Protein AF-L9VVH0-F1 (afdb_monomer_lite)

Structure (mmCIF, N/CA/C/O backbone):
data_AF-L9VVH0-F1
#
_entry.id   AF-L9VVH0-F1
#
loop_
_atom_site.group_PDB
_atom_site.id
_atom_site.type_symbol
_atom_site.label_atom_id
_atom_site.label_alt_id
_atom_site.label_comp_id
_atom_site.label_asym_id
_atom_site.label_entity_id
_atom_site.label_seq_id
_atom_site.pdbx_PDB_ins_code
_atom_site.Cartn_x
_atom_site.Cartn_y
_atom_site.Cartn_z
_atom_site.occupancy
_atom_site.B_iso_or_equiv
_atom_site.auth_seq_id
_atom_site.auth_comp_id
_atom_site.auth_asym_id
_atom_site.auth_atom_id
_atom_site.pdbx_PDB_model_num
ATOM 1 N N . MET A 1 1 ? -26.467 16.132 26.113 1.00 37.19 1 MET A N 1
ATOM 2 C CA . MET A 1 1 ? -26.289 15.036 27.085 1.00 37.19 1 MET A CA 1
ATOM 3 C C . MET A 1 1 ? -25.781 13.862 26.283 1.00 37.19 1 MET A C 1
ATOM 5 O O . MET A 1 1 ? -26.558 13.337 25.497 1.00 37.19 1 MET A O 1
ATOM 9 N N . SER A 1 2 ? -24.483 13.561 26.360 1.00 48.75 2 SER A N 1
ATOM 10 C CA . SER A 1 2 ? -23.971 12.331 25.747 1.00 48.75 2 SER A CA 1
ATOM 11 C C . SER A 1 2 ? -24.561 11.168 26.533 1.00 48.75 2 SER A C 1
ATOM 13 O O . SER A 1 2 ? -24.556 11.214 27.762 1.00 48.75 2 SER A O 1
ATOM 15 N N . LYS A 1 3 ? -25.155 10.202 25.839 1.00 59.59 3 LYS A N 1
ATOM 16 C CA . LYS A 1 3 ? -25.605 8.950 26.446 1.00 59.59 3 LYS A CA 1
ATOM 17 C C . LYS A 1 3 ? -24.323 8.200 26.830 1.00 59.59 3 LYS A C 1
ATOM 19 O O . LYS A 1 3 ? -23.482 7.997 25.959 1.00 59.59 3 LYS A O 1
ATOM 24 N N . GLU A 1 4 ? -24.122 7.918 28.113 1.00 77.00 4 GLU A N 1
ATOM 25 C CA . GLU A 1 4 ? -23.071 6.986 28.536 1.00 77.00 4 GLU A CA 1
ATOM 26 C C . GLU A 1 4 ? -23.551 5.579 28.161 1.00 77.00 4 GLU A C 1
ATOM 28 O O . GLU A 1 4 ? -24.727 5.265 28.352 1.00 77.00 4 GLU A O 1
ATOM 33 N N . PHE A 1 5 ? -22.684 4.802 27.517 1.00 85.06 5 PHE A N 1
ATOM 34 C CA . PHE A 1 5 ? -22.930 3.397 27.189 1.00 85.06 5 PHE A CA 1
ATOM 35 C C . PHE A 1 5 ? -22.231 2.547 28.248 1.00 85.06 5 PHE A C 1
ATOM 37 O O . PHE A 1 5 ? -21.160 2.938 28.707 1.00 85.06 5 PHE A O 1
ATOM 44 N N . ASP A 1 6 ? -22.804 1.401 28.609 1.00 85.75 6 ASP A N 1
ATOM 45 C CA . ASP A 1 6 ? -22.242 0.527 29.646 1.00 85.75 6 ASP A CA 1
ATOM 46 C C . ASP A 1 6 ? -21.303 -0.549 29.062 1.00 85.75 6 ASP A C 1
ATOM 48 O O . ASP A 1 6 ? -20.696 -1.310 29.809 1.00 85.75 6 ASP A O 1
ATOM 52 N N . SER A 1 7 ? -21.224 -0.670 27.729 1.00 92.75 7 SER A N 1
ATOM 53 C CA . SER A 1 7 ? -20.285 -1.558 27.023 1.00 92.75 7 SER A CA 1
ATOM 54 C C . SER A 1 7 ? -20.159 -1.205 25.540 1.00 92.75 7 SER A C 1
ATOM 56 O O . SER A 1 7 ? -21.048 -0.574 24.951 1.00 92.75 7 SER A O 1
ATOM 58 N N . VAL A 1 8 ? -19.113 -1.710 24.886 1.00 93.12 8 VAL A N 1
ATOM 59 C CA . VAL A 1 8 ? -18.930 -1.613 23.430 1.00 93.12 8 VAL A CA 1
ATOM 60 C C . VAL A 1 8 ? -20.070 -2.303 22.676 1.00 93.12 8 VAL A C 1
ATOM 62 O O . VAL A 1 8 ? -20.587 -1.770 21.695 1.00 93.12 8 VAL A O 1
ATOM 65 N N . ASN A 1 9 ? -20.545 -3.456 23.152 1.00 93.56 9 ASN A N 1
ATOM 66 C CA . ASN A 1 9 ? -21.686 -4.145 22.540 1.00 93.56 9 ASN A CA 1
ATOM 67 C C . ASN A 1 9 ? -22.968 -3.300 22.565 1.00 93.56 9 ASN A C 1
ATOM 69 O O . ASN A 1 9 ? -23.743 -3.335 21.603 1.00 93.56 9 ASN A O 1
ATOM 73 N N . GLU A 1 10 ? -23.214 -2.575 23.660 1.00 93.94 10 GLU A N 1
ATOM 74 C CA . GLU A 1 10 ? -24.347 -1.656 23.762 1.00 93.94 10 GLU A CA 1
ATOM 75 C C . GLU A 1 10 ? -24.171 -0.469 22.815 1.00 93.94 10 GLU A C 1
ATOM 77 O O . GLU A 1 10 ? -25.097 -0.162 22.067 1.00 93.94 10 GLU A O 1
ATOM 82 N N . LEU A 1 11 ? -22.978 0.131 22.775 1.00 93.94 11 LEU A N 1
ATOM 83 C CA . LEU A 1 11 ? -22.643 1.210 21.846 1.00 93.94 11 LEU A CA 1
ATOM 84 C C . LEU A 1 11 ? -22.912 0.807 20.387 1.00 93.94 11 LEU A C 1
ATOM 86 O O . LEU A 1 11 ? -23.658 1.498 19.689 1.00 93.94 11 LEU A O 1
ATOM 90 N N . ILE A 1 12 ? -22.367 -0.331 19.939 1.00 94.19 12 ILE A N 1
ATOM 91 C CA . ILE A 1 12 ? -22.564 -0.838 18.572 1.00 94.19 12 ILE A CA 1
ATOM 92 C C . ILE A 1 12 ? -24.054 -1.106 18.327 1.00 94.19 12 ILE A C 1
ATOM 94 O O . ILE A 1 12 ? -24.597 -0.718 17.295 1.00 94.19 12 ILE A O 1
ATOM 98 N N . LYS A 1 13 ? -24.762 -1.731 19.272 1.00 94.19 13 LYS A N 1
ATOM 99 C CA . LYS A 1 13 ? -26.190 -2.028 19.107 1.00 94.19 13 LYS A CA 1
ATOM 100 C C . LYS A 1 13 ? -27.049 -0.766 19.012 1.00 94.19 13 LYS A C 1
ATOM 102 O O . LYS A 1 13 ? -27.963 -0.720 18.193 1.00 94.19 13 LYS A O 1
ATOM 107 N N . GLU A 1 14 ? -26.787 0.233 19.842 1.00 93.75 14 GLU A N 1
ATOM 108 C CA . GLU A 1 14 ? -27.571 1.467 19.895 1.00 93.75 14 GLU A CA 1
ATOM 109 C C . GLU A 1 14 ? -27.301 2.368 18.686 1.00 93.75 14 GLU A C 1
ATOM 111 O O . GLU A 1 14 ? -28.240 2.928 18.123 1.00 93.75 14 GLU A O 1
ATOM 116 N N . GLN A 1 15 ? -26.042 2.491 18.257 1.00 92.75 15 GLN A N 1
ATOM 117 C CA . GLN A 1 15 ? -25.673 3.354 17.132 1.00 92.75 15 GLN A CA 1
ATOM 118 C C . GLN A 1 15 ? -25.841 2.649 15.784 1.00 92.75 15 GLN A C 1
ATOM 120 O O . GLN A 1 15 ? -26.420 3.204 14.850 1.00 92.75 15 GLN A O 1
ATOM 125 N N . HIS A 1 16 ? -25.380 1.405 15.677 1.00 94.50 16 HIS A N 1
ATOM 126 C CA . HIS A 1 16 ? -25.308 0.642 14.429 1.00 94.50 16 HIS A CA 1
ATOM 127 C C . HIS A 1 16 ? 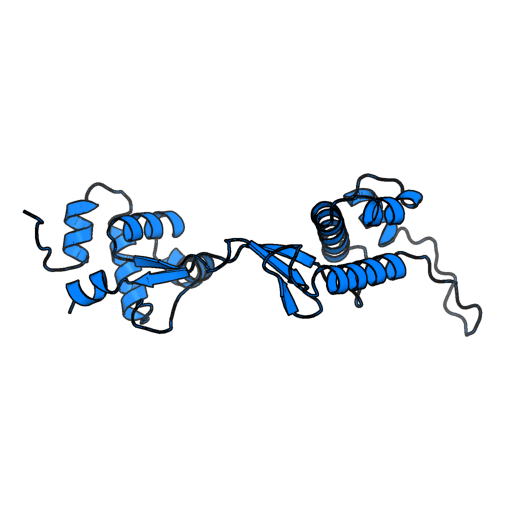-26.317 -0.510 14.357 1.00 94.50 16 HIS A C 1
ATOM 129 O O . HIS A 1 16 ? -26.252 -1.325 13.444 1.00 94.50 16 HIS A O 1
ATOM 135 N N . GLY A 1 17 ? -27.323 -0.559 15.238 1.00 87.31 17 GLY A N 1
ATOM 136 C CA . GLY A 1 17 ? -28.355 -1.609 15.230 1.00 87.31 17 GLY A CA 1
ATOM 137 C C . GLY A 1 17 ? -29.171 -1.722 13.935 1.00 87.31 17 GLY A C 1
ATOM 138 O O . GLY A 1 17 ? -29.817 -2.738 13.696 1.00 87.31 17 GLY A O 1
ATOM 139 N N . HIS A 1 18 ? -29.146 -0.684 13.100 1.00 89.06 18 HIS A N 1
ATOM 140 C CA . HIS A 1 18 ? -29.784 -0.651 11.785 1.00 89.06 18 HIS A CA 1
ATOM 141 C C . HIS A 1 18 ? -28.864 -1.134 1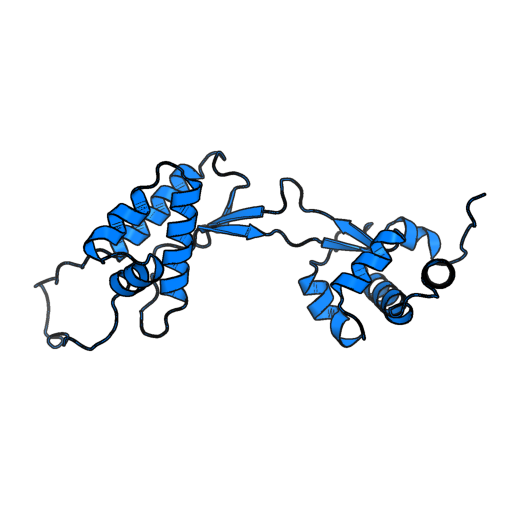0.649 1.00 89.06 18 HIS A C 1
ATOM 143 O O . HIS A 1 18 ? -29.338 -1.332 9.530 1.00 89.06 18 HIS A O 1
ATOM 149 N N . MET A 1 19 ? -27.562 -1.282 10.905 1.00 91.31 19 MET A N 1
ATOM 150 C CA . MET A 1 19 ? -26.588 -1.690 9.900 1.00 91.31 19 MET A CA 1
ATOM 151 C C . MET A 1 19 ? -26.602 -3.213 9.713 1.00 91.31 19 MET A C 1
ATOM 153 O O . MET A 1 19 ? -26.615 -3.946 10.702 1.00 91.31 19 MET A O 1
ATOM 157 N N . PRO A 1 20 ? -26.520 -3.712 8.465 1.00 90.12 20 PRO A N 1
ATOM 158 C CA . PRO A 1 20 ? -26.424 -5.147 8.193 1.00 90.12 20 PRO A CA 1
ATOM 159 C C . PRO A 1 20 ? -25.215 -5.824 8.852 1.00 90.12 20 PRO A C 1
ATOM 161 O O . PRO A 1 20 ? -25.315 -6.968 9.278 1.00 90.12 20 PRO A O 1
ATOM 164 N N . SER A 1 21 ? -24.098 -5.103 9.006 1.00 92.69 21 SER A N 1
ATOM 165 C CA . SER A 1 21 ? -22.858 -5.640 9.579 1.00 92.69 21 SER A CA 1
ATOM 166 C C . SER A 1 21 ? -22.798 -5.599 11.113 1.00 92.69 21 SER A C 1
ATOM 168 O O . SER A 1 21 ? -21.716 -5.692 11.684 1.00 92.69 21 SER A O 1
ATOM 170 N N . LEU A 1 22 ? -23.932 -5.424 11.805 1.00 95.00 22 LEU A N 1
ATOM 171 C CA . LEU A 1 22 ? -23.989 -5.299 13.268 1.00 95.00 22 LEU A CA 1
ATOM 172 C C . LEU A 1 22 ? -23.281 -6.451 13.998 1.00 95.00 22 LEU A C 1
ATOM 174 O O . LEU A 1 22 ? -22.512 -6.216 14.931 1.00 95.00 22 LEU A O 1
ATOM 178 N N . GLU A 1 23 ? -23.566 -7.693 13.609 1.00 96.69 23 GLU A N 1
ATOM 179 C CA . GLU A 1 23 ? -22.997 -8.868 14.279 1.00 96.69 23 GLU A CA 1
ATOM 180 C C . GLU A 1 23 ? -21.515 -9.061 13.931 1.00 96.69 23 GLU A C 1
ATOM 182 O O . GLU A 1 23 ? -20.731 -9.432 14.805 1.00 96.69 23 GLU A O 1
ATOM 187 N N . ASP A 1 24 ? -21.100 -8.694 12.716 1.00 96.81 24 ASP A N 1
ATOM 188 C CA . ASP A 1 24 ? -19.692 -8.691 12.306 1.00 96.81 24 ASP A CA 1
ATOM 189 C C . ASP A 1 24 ? -18.877 -7.648 13.074 1.00 96.81 24 ASP A C 1
ATOM 191 O O . ASP A 1 24 ? -17.761 -7.928 13.496 1.00 96.81 24 ASP A O 1
ATOM 195 N N . GLN A 1 25 ? -19.445 -6.462 13.321 1.00 97.25 25 GLN A N 1
ATOM 196 C CA . GLN A 1 25 ? -18.807 -5.412 14.120 1.00 97.25 25 GLN A CA 1
ATOM 197 C C . GLN A 1 25 ? -18.518 -5.897 15.544 1.00 97.25 25 GLN A C 1
ATOM 199 O O . GLN A 1 25 ? -17.399 -5.753 16.035 1.00 97.25 25 GLN A O 1
ATOM 204 N N . LYS A 1 26 ? -19.502 -6.529 16.197 1.00 97.00 26 LYS A N 1
ATOM 205 C CA . LYS A 1 26 ? -19.300 -7.126 17.527 1.00 97.00 26 LYS A CA 1
ATOM 206 C C . LYS A 1 26 ? -18.271 -8.250 17.470 1.00 97.00 26 LYS A C 1
ATOM 208 O O . LYS A 1 26 ? -17.382 -8.304 18.311 1.00 97.00 26 LYS A O 1
ATOM 213 N N . THR A 1 27 ? -18.391 -9.140 16.486 1.00 97.50 27 THR A N 1
ATOM 214 C CA . THR A 1 27 ? -17.501 -10.295 16.327 1.00 97.50 27 THR A CA 1
ATOM 215 C C . THR A 1 27 ? -16.055 -9.851 16.156 1.00 97.50 27 THR A C 1
ATOM 217 O O . THR A 1 27 ? -15.194 -10.318 16.899 1.00 97.50 27 THR A O 1
ATOM 220 N N . LEU A 1 28 ? -15.791 -8.916 15.243 1.00 97.25 28 LEU A N 1
ATOM 221 C CA . LEU A 1 28 ? -14.451 -8.402 14.988 1.00 97.25 28 LEU A CA 1
ATOM 222 C C . LEU A 1 28 ? -13.865 -7.716 16.229 1.00 97.25 28 LEU A C 1
ATOM 224 O O . LEU A 1 28 ? -12.730 -8.010 16.595 1.00 97.25 28 LEU A O 1
ATOM 228 N N . TYR A 1 29 ? -14.653 -6.887 16.923 1.00 96.88 29 TYR A N 1
ATOM 229 C CA . TYR A 1 29 ? -14.238 -6.268 18.186 1.00 96.88 29 TYR A CA 1
ATOM 230 C C . TYR A 1 29 ? -13.811 -7.310 19.235 1.00 96.88 29 TYR A C 1
ATOM 232 O O . TYR A 1 29 ? -12.698 -7.234 19.756 1.00 96.88 29 TYR A O 1
ATOM 240 N N . HIS A 1 30 ? -14.655 -8.314 19.508 1.00 96.19 30 HIS A N 1
ATOM 241 C CA . HIS A 1 30 ? -14.355 -9.343 20.516 1.00 96.19 30 HIS A CA 1
ATOM 242 C C . HIS A 1 30 ? -13.121 -10.164 20.159 1.00 96.19 30 HIS A C 1
ATOM 244 O O . HIS A 1 30 ? -12.353 -10.520 21.047 1.00 96.19 30 HIS A O 1
ATOM 250 N N . ARG A 1 31 ? -12.918 -10.470 18.873 1.00 96.56 31 ARG A N 1
ATOM 251 C CA . ARG A 1 31 ? -11.744 -11.218 18.404 1.00 96.56 31 ARG A CA 1
ATOM 252 C C . ARG A 1 31 ? -10.465 -10.410 18.572 1.00 96.56 31 ARG A C 1
ATOM 254 O O . ARG A 1 31 ? -9.566 -10.865 19.266 1.00 96.56 31 ARG A O 1
ATOM 261 N N . MET A 1 32 ? -10.433 -9.188 18.042 1.00 96.00 32 MET A N 1
ATOM 262 C CA . MET A 1 32 ? -9.268 -8.309 18.171 1.00 96.00 32 MET A CA 1
ATOM 263 C C . MET A 1 32 ? -8.930 -8.023 19.639 1.00 96.00 32 MET A C 1
ATOM 265 O O . MET A 1 32 ? -7.759 -8.011 20.006 1.00 96.00 32 MET A O 1
ATOM 269 N N . SER A 1 33 ? -9.938 -7.837 20.497 1.00 93.06 33 SER A N 1
ATOM 270 C CA . SER A 1 33 ? -9.714 -7.640 21.931 1.00 93.06 33 SER A CA 1
ATOM 271 C C . SER A 1 33 ? -9.210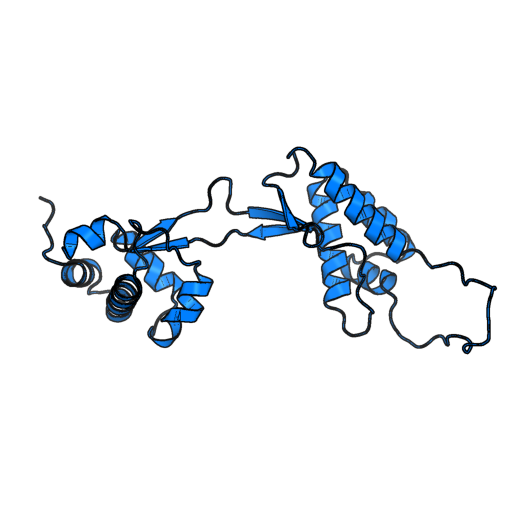 -8.908 22.629 1.00 93.06 33 SER A C 1
ATOM 273 O O . SER A 1 33 ? -8.362 -8.804 23.511 1.00 93.06 33 SER A O 1
ATOM 275 N N . ALA A 1 34 ? -9.705 -10.093 22.254 1.00 93.69 34 ALA A N 1
ATOM 276 C CA . ALA A 1 34 ? -9.246 -11.368 22.810 1.00 93.69 34 ALA A CA 1
ATOM 277 C C . ALA A 1 34 ? -7.799 -11.705 22.412 1.00 93.69 34 ALA A C 1
ATOM 279 O O . ALA A 1 34 ? -7.085 -12.322 23.202 1.00 93.69 34 ALA A O 1
ATOM 280 N N . ASP A 1 35 ? -7.373 -11.266 21.227 1.00 94.12 35 ASP A N 1
ATOM 281 C CA . ASP A 1 35 ? -6.022 -11.467 20.694 1.00 94.12 35 ASP A CA 1
ATOM 282 C C . ASP A 1 35 ? -5.045 -10.332 21.082 1.00 94.12 35 ASP A C 1
ATOM 284 O O . ASP A 1 35 ? -3.941 -10.247 20.548 1.00 94.12 35 ASP A O 1
ATOM 288 N N . ASP A 1 36 ? -5.432 -9.472 22.036 1.00 92.25 36 ASP A N 1
ATOM 289 C CA . ASP A 1 36 ? -4.639 -8.342 22.554 1.00 92.25 36 ASP A CA 1
ATOM 290 C C . ASP A 1 36 ? -4.217 -7.329 21.467 1.00 92.25 36 ASP A C 1
ATOM 292 O O . ASP A 1 36 ? -3.197 -6.647 21.562 1.00 92.25 36 ASP A O 1
ATOM 296 N N . VAL A 1 37 ? -5.027 -7.193 20.412 1.00 94.00 37 VAL A N 1
ATOM 297 C CA . VAL A 1 37 ? -4.857 -6.191 19.350 1.00 94.00 37 VAL A CA 1
ATOM 298 C C . VAL A 1 37 ? -5.515 -4.881 19.790 1.00 94.00 37 VAL A C 1
ATOM 300 O O . VAL A 1 37 ? -6.501 -4.419 19.212 1.00 94.00 37 VAL A O 1
ATOM 303 N N . VAL A 1 38 ? -4.982 -4.286 20.856 1.00 92.81 38 VAL A N 1
ATOM 304 C CA . VAL A 1 38 ? -5.477 -3.045 21.481 1.00 92.81 38 VAL A CA 1
ATOM 305 C C . VAL A 1 38 ? -4.473 -1.903 21.298 1.00 92.81 38 VAL A C 1
ATOM 307 O O . VAL A 1 38 ? -3.267 -2.134 21.263 1.00 92.81 38 VAL A O 1
ATOM 310 N N . SER A 1 39 ? -4.931 -0.654 21.187 1.00 87.12 39 SER A N 1
ATOM 311 C CA . SER A 1 39 ? -4.072 0.504 20.890 1.00 87.12 39 SER A CA 1
ATOM 312 C C . SER A 1 39 ? -3.087 0.842 22.011 1.00 87.12 39 SER A C 1
ATOM 314 O O . SER A 1 39 ? -2.054 1.466 21.757 1.00 87.12 39 SER A O 1
ATOM 316 N N . THR A 1 40 ? -3.388 0.397 23.233 1.00 84.81 40 THR A N 1
ATOM 317 C CA . THR A 1 40 ? -2.516 0.469 24.412 1.00 84.81 40 THR A CA 1
ATOM 318 C C . THR A 1 40 ? -1.390 -0.572 24.393 1.00 84.81 40 THR A C 1
ATOM 320 O O . THR A 1 40 ? -0.461 -0.469 25.195 1.00 84.81 40 THR A O 1
ATOM 323 N N . SER A 1 41 ? -1.448 -1.546 23.480 1.00 84.12 41 SER A N 1
ATOM 324 C CA . SER A 1 41 ? -0.391 -2.525 23.215 1.00 84.12 41 SER A CA 1
ATOM 325 C C . SER A 1 41 ? 0.483 -2.103 22.022 1.00 84.12 41 SER A C 1
ATOM 327 O O . SER A 1 41 ? 0.146 -1.198 21.252 1.00 84.12 41 SER A O 1
ATOM 329 N N . ASP A 1 42 ? 1.601 -2.805 21.825 1.00 77.81 42 ASP A N 1
ATOM 330 C CA . ASP A 1 42 ? 2.444 -2.651 20.630 1.00 77.81 42 ASP A CA 1
ATOM 331 C C . ASP A 1 42 ? 1.872 -3.381 19.391 1.00 77.81 42 ASP A C 1
ATOM 333 O O . ASP A 1 42 ? 2.416 -3.264 18.286 1.00 77.81 42 ASP A O 1
ATOM 337 N N . THR A 1 43 ? 0.768 -4.122 19.537 1.00 84.69 43 THR A N 1
ATOM 338 C CA . THR A 1 43 ? 0.195 -4.964 18.481 1.00 84.69 43 THR A CA 1
ATOM 339 C C . THR A 1 43 ? -0.777 -4.173 17.610 1.00 84.69 43 THR A C 1
ATOM 341 O O . THR A 1 43 ? -1.808 -3.682 18.065 1.00 84.69 43 THR A O 1
ATOM 344 N N . ARG A 1 44 ? -0.459 -4.055 16.313 1.00 90.38 44 ARG A N 1
ATOM 345 C CA . ARG A 1 44 ? -1.304 -3.376 15.315 1.00 90.38 44 ARG A CA 1
ATOM 346 C C . ARG A 1 44 ? -1.281 -4.117 13.987 1.00 90.38 44 ARG A C 1
ATOM 348 O O . ARG A 1 44 ? -0.220 -4.237 13.358 1.00 90.38 44 ARG A O 1
ATOM 355 N N . LEU A 1 45 ? -2.449 -4.533 13.518 1.00 89.81 45 LEU A N 1
ATOM 356 C CA . LEU A 1 45 ? -2.587 -5.366 12.325 1.00 89.81 45 LEU A CA 1
ATOM 357 C C . LEU A 1 45 ? -2.827 -4.524 11.077 1.00 89.81 45 LEU A C 1
ATOM 359 O O . LEU A 1 45 ? -3.592 -3.565 11.108 1.00 89.81 45 LEU A O 1
ATOM 363 N N . ARG A 1 46 ? -2.180 -4.872 9.962 1.00 89.56 46 ARG A N 1
ATOM 364 C CA . ARG A 1 46 ? -2.527 -4.320 8.640 1.00 89.56 46 ARG A CA 1
ATOM 365 C C . ARG A 1 46 ? -3.925 -4.787 8.235 1.00 89.56 46 ARG A C 1
ATOM 367 O O . ARG A 1 46 ? -4.309 -5.878 8.632 1.00 89.56 46 ARG A O 1
ATOM 374 N N . THR A 1 47 ? -4.633 -4.046 7.375 1.00 88.94 47 THR A N 1
ATOM 375 C CA . THR A 1 47 ? -5.938 -4.502 6.840 1.00 88.94 47 THR A CA 1
ATOM 376 C C . THR A 1 47 ? -5.885 -5.943 6.322 1.00 88.94 47 THR A C 1
ATOM 378 O O . THR A 1 47 ? -6.726 -6.739 6.705 1.00 88.94 47 THR A O 1
ATOM 381 N N . THR A 1 48 ? -4.851 -6.305 5.554 1.00 84.69 48 THR A N 1
ATOM 382 C CA . THR A 1 48 ? -4.691 -7.675 5.039 1.00 84.69 48 THR A CA 1
ATOM 383 C C . THR A 1 48 ? -4.486 -8.707 6.145 1.00 84.69 48 THR A C 1
ATOM 385 O O . THR A 1 48 ? -4.952 -9.821 6.020 1.00 84.69 48 THR A O 1
ATOM 388 N N . GLN A 1 49 ? -3.822 -8.347 7.248 1.00 89.50 49 GLN A N 1
ATOM 389 C CA . GLN A 1 49 ? -3.670 -9.251 8.393 1.00 89.50 49 GLN A CA 1
ATOM 390 C C . GLN A 1 49 ? -4.995 -9.422 9.139 1.00 89.50 49 GLN A C 1
ATOM 392 O O . GLN A 1 49 ? -5.304 -10.520 9.573 1.00 89.50 49 GLN A O 1
ATOM 397 N N . VAL A 1 50 ? -5.799 -8.356 9.254 1.00 93.12 50 VAL A N 1
ATOM 398 C CA . VAL A 1 50 ? -7.161 -8.464 9.798 1.00 93.12 50 VAL A CA 1
ATOM 399 C C . VAL A 1 50 ? -8.015 -9.365 8.897 1.00 93.12 50 VAL A C 1
ATOM 401 O O . VAL A 1 50 ? -8.763 -10.195 9.401 1.00 93.12 50 VAL A O 1
ATOM 404 N N . GLU A 1 51 ? -7.879 -9.239 7.576 1.00 92.25 51 GLU A N 1
ATOM 405 C CA . GLU A 1 51 ? -8.556 -10.114 6.614 1.00 92.25 51 GLU A CA 1
ATOM 406 C C . GLU A 1 51 ? -8.100 -11.576 6.776 1.00 92.25 51 GLU A C 1
ATOM 408 O O . GLU A 1 51 ? -8.921 -12.465 6.983 1.00 92.25 51 GLU A O 1
ATOM 413 N N . ASP A 1 52 ? -6.790 -11.825 6.780 1.00 91.19 52 ASP A N 1
ATOM 414 C CA . ASP A 1 52 ? -6.218 -13.169 6.919 1.00 91.19 52 ASP A CA 1
ATOM 415 C C . ASP A 1 52 ? -6.616 -13.853 8.243 1.00 91.19 52 ASP A C 1
ATOM 417 O O . ASP A 1 52 ? -6.817 -15.068 8.283 1.00 91.19 52 ASP A O 1
ATOM 421 N N . GLU A 1 53 ? -6.708 -13.090 9.337 1.00 94.25 53 GLU A N 1
ATOM 422 C CA . GLU A 1 53 ? -6.978 -13.615 10.681 1.00 94.25 53 GLU A CA 1
ATOM 423 C C . GLU A 1 53 ? -8.471 -13.711 11.022 1.00 94.25 53 GLU A C 1
ATOM 425 O O . GLU A 1 53 ? -8.856 -14.600 11.792 1.00 94.25 53 GLU A O 1
ATOM 430 N N . TYR A 1 54 ? -9.313 -12.813 10.494 1.00 96.12 54 TYR A N 1
ATOM 431 C CA . TYR A 1 54 ? -10.698 -12.676 10.955 1.00 96.12 54 TYR A CA 1
ATOM 432 C C . TYR A 1 54 ? -11.769 -12.727 9.867 1.00 96.12 54 TYR A C 1
ATOM 434 O O . TYR A 1 54 ? -12.926 -12.935 10.232 1.00 96.12 54 TYR A O 1
ATOM 442 N N . ASP A 1 55 ? -11.446 -12.581 8.577 1.00 92.94 55 ASP A N 1
ATOM 443 C CA . ASP A 1 55 ? -12.461 -12.476 7.510 1.00 92.94 55 ASP A CA 1
ATOM 444 C C . ASP A 1 55 ? -13.368 -13.713 7.451 1.00 92.94 55 ASP A C 1
ATOM 446 O O . ASP A 1 55 ? -14.566 -13.598 7.213 1.00 92.94 55 ASP A O 1
ATOM 450 N N . HIS A 1 56 ? -12.856 -14.901 7.797 1.00 95.31 56 HIS A N 1
ATOM 451 C CA . HIS A 1 56 ? -13.662 -16.129 7.852 1.00 95.31 56 HIS A CA 1
ATOM 452 C C . HIS A 1 56 ? -14.711 -16.159 8.975 1.00 95.31 56 HIS A C 1
ATOM 454 O O . HIS A 1 56 ? -15.531 -17.080 9.007 1.00 95.31 56 HIS A O 1
ATOM 460 N N . TYR A 1 57 ? -14.687 -15.203 9.909 1.00 94.38 57 TYR A N 1
ATOM 461 C CA . TYR A 1 57 ? -15.741 -15.007 10.908 1.00 94.38 57 TYR A CA 1
ATOM 462 C C . TYR A 1 57 ? -16.781 -13.962 10.494 1.00 94.38 57 TYR A C 1
ATOM 464 O O . TYR A 1 57 ? -17.766 -13.808 11.216 1.00 94.38 57 TYR A O 1
ATOM 472 N N . LEU A 1 58 ? -16.557 -13.230 9.400 1.00 94.44 58 LEU A N 1
ATOM 473 C CA . LEU A 1 58 ? -17.383 -12.099 8.993 1.00 94.44 58 LEU A CA 1
ATOM 474 C C . LEU A 1 58 ? -18.234 -12.470 7.776 1.00 94.44 58 LEU A C 1
ATOM 476 O O . LEU A 1 58 ? -17.790 -13.166 6.864 1.00 94.44 58 LEU A O 1
ATOM 480 N N . GLU A 1 59 ? -19.473 -11.989 7.746 1.00 94.69 59 GLU A N 1
ATOM 481 C CA . GLU A 1 59 ? -20.340 -12.111 6.568 1.00 94.69 59 GLU A CA 1
ATOM 482 C C . GLU A 1 59 ? -20.149 -10.942 5.584 1.00 94.69 59 GLU A C 1
ATOM 484 O O . GLU A 1 59 ? -20.461 -11.053 4.395 1.00 94.69 59 GLU A O 1
ATOM 489 N N . HIS A 1 60 ? -19.632 -9.813 6.071 1.00 95.62 60 HIS A N 1
ATOM 490 C CA . HIS A 1 60 ? -19.370 -8.591 5.320 1.00 95.62 60 HIS A CA 1
ATOM 491 C C . HIS A 1 60 ? -17.866 -8.332 5.197 1.00 95.62 60 HIS A C 1
ATOM 493 O O . HIS A 1 60 ? -17.073 -8.736 6.041 1.00 95.62 60 HIS A O 1
ATOM 499 N N . GLN A 1 61 ? -17.478 -7.582 4.160 1.00 90.44 61 GLN A N 1
ATOM 500 C CA . GLN A 1 61 ? -16.075 -7.250 3.900 1.00 90.44 61 GLN A CA 1
ATOM 501 C C . GLN A 1 61 ? -15.410 -6.598 5.117 1.00 90.44 61 GLN A C 1
ATOM 503 O O . GLN A 1 61 ? -15.872 -5.550 5.582 1.00 90.44 61 GLN A O 1
ATOM 508 N N . THR A 1 62 ? -14.276 -7.159 5.549 1.00 93.19 62 THR A N 1
ATOM 509 C CA . THR A 1 62 ? -13.466 -6.673 6.678 1.00 93.19 62 THR A CA 1
ATOM 510 C C . THR A 1 62 ? -13.248 -5.157 6.646 1.00 93.19 62 THR A C 1
ATOM 512 O O . THR A 1 62 ? -13.469 -4.475 7.644 1.00 93.19 62 THR A O 1
ATOM 515 N N . THR A 1 63 ? -12.907 -4.589 5.484 1.00 90.06 63 THR A N 1
ATOM 516 C CA . THR A 1 63 ? -12.705 -3.136 5.332 1.00 90.06 63 THR A CA 1
ATOM 517 C C . THR A 1 63 ? -13.958 -2.317 5.688 1.00 90.06 63 THR A C 1
ATOM 519 O O . THR A 1 63 ? -13.848 -1.258 6.305 1.00 90.06 63 THR A O 1
ATOM 522 N N . GLY A 1 64 ? -15.154 -2.799 5.337 1.00 90.31 64 GLY A N 1
ATOM 523 C CA . GLY A 1 64 ? -16.414 -2.136 5.687 1.00 90.31 64 GLY A CA 1
ATOM 524 C C . GLY A 1 64 ? -16.749 -2.260 7.174 1.00 90.31 64 GLY A C 1
ATOM 525 O O . GLY A 1 64 ? -17.209 -1.297 7.784 1.00 90.31 64 GLY A O 1
ATOM 526 N N . VAL A 1 65 ? -16.475 -3.420 7.777 1.00 95.50 65 VAL A N 1
ATOM 527 C CA . VAL A 1 65 ? -16.671 -3.647 9.218 1.00 95.50 65 VAL A CA 1
ATOM 528 C C . VAL A 1 65 ? -15.730 -2.760 10.040 1.00 95.50 65 VAL A C 1
ATOM 530 O O . VAL A 1 65 ? -16.186 -2.101 10.972 1.00 95.50 65 VAL A O 1
ATOM 533 N N . LEU A 1 66 ? -14.452 -2.680 9.656 1.00 95.12 66 LEU A N 1
ATOM 534 C CA . LEU A 1 66 ? -13.458 -1.797 10.274 1.00 95.12 66 LEU A CA 1
ATOM 535 C C . LEU A 1 66 ? -13.849 -0.322 10.168 1.00 95.12 66 LEU A C 1
ATOM 537 O O . LEU A 1 66 ? -13.765 0.382 11.166 1.00 95.12 66 LEU A O 1
ATOM 541 N N . GLY A 1 67 ? -14.323 0.132 9.002 1.00 92.00 67 GLY A N 1
ATOM 542 C CA . GLY A 1 67 ? -14.798 1.509 8.830 1.00 92.00 67 GLY A CA 1
ATOM 543 C C . GLY A 1 67 ? -15.970 1.845 9.757 1.00 92.00 67 GLY A C 1
ATOM 544 O O . GLY A 1 67 ? -15.948 2.863 10.439 1.00 92.00 67 GLY A O 1
ATOM 545 N N . ASN A 1 68 ? -16.949 0.944 9.878 1.00 94.19 68 ASN A N 1
ATOM 546 C CA . ASN A 1 68 ? -18.068 1.145 10.803 1.00 94.19 68 ASN A CA 1
ATOM 547 C C . ASN A 1 68 ? -17.605 1.150 12.275 1.00 94.19 68 ASN A C 1
ATOM 549 O O . ASN A 1 68 ? -18.121 1.911 13.088 1.00 94.19 68 ASN A O 1
ATOM 553 N N . LEU A 1 69 ? -16.632 0.318 12.651 1.00 95.88 69 LEU A N 1
ATOM 554 C CA . LEU A 1 69 ? -16.074 0.346 14.008 1.00 95.88 69 LEU A CA 1
ATOM 555 C C . LEU A 1 69 ? -15.233 1.608 14.271 1.00 95.88 69 LEU A C 1
ATOM 557 O O . LEU A 1 69 ? -15.235 2.110 15.396 1.00 95.88 69 LEU A O 1
ATOM 561 N N . GLU A 1 70 ? -14.531 2.124 13.260 1.00 95.25 70 GLU A N 1
ATOM 562 C CA . GLU A 1 70 ? -13.769 3.379 13.319 1.00 95.25 70 GLU A CA 1
ATOM 563 C C . GLU A 1 70 ? -14.703 4.566 13.576 1.00 95.25 70 GLU A C 1
ATOM 565 O O . GLU A 1 70 ? -14.430 5.383 14.454 1.00 95.25 70 GLU A O 1
ATOM 570 N N . ASP A 1 71 ? -15.851 4.613 12.890 1.00 93.75 71 ASP A N 1
ATOM 571 C CA . ASP A 1 71 ? -16.872 5.656 13.063 1.00 93.75 71 ASP A CA 1
ATOM 572 C C . ASP A 1 71 ? -17.420 5.722 14.502 1.00 93.75 71 ASP A C 1
ATOM 574 O O . ASP A 1 71 ? -17.786 6.795 14.991 1.00 93.75 71 ASP A O 1
ATOM 578 N N . LEU A 1 72 ? -17.449 4.585 15.206 1.00 93.69 72 LEU A N 1
ATOM 579 C CA . LEU A 1 72 ? -17.838 4.494 16.619 1.00 93.69 72 LEU A CA 1
ATOM 580 C C . LEU A 1 72 ? -16.680 4.728 17.593 1.00 93.69 72 LEU A C 1
ATOM 582 O O . LEU A 1 72 ? -16.877 4.631 18.806 1.00 93.69 72 LEU A O 1
ATOM 586 N N . ASN A 1 73 ? -15.480 5.007 17.083 1.00 93.06 73 ASN A N 1
ATOM 587 C CA . ASN A 1 73 ? -14.241 5.051 17.850 1.00 93.06 73 ASN A CA 1
ATOM 588 C C . ASN A 1 73 ? -13.976 3.737 18.611 1.00 93.06 73 ASN A C 1
ATOM 590 O O . ASN A 1 73 ? -13.345 3.759 19.663 1.00 93.06 73 ASN A O 1
ATOM 594 N N . VAL A 1 74 ? -14.480 2.594 18.124 1.00 95.88 74 VAL A N 1
ATOM 595 C CA . VAL A 1 74 ? -14.258 1.270 18.735 1.00 95.88 74 VAL A CA 1
ATOM 596 C C . VAL A 1 74 ? -12.912 0.689 18.308 1.00 95.88 74 VAL A C 1
ATOM 598 O O . VAL A 1 74 ? -12.219 0.066 19.109 1.00 95.88 74 VAL A O 1
ATOM 601 N N . VAL A 1 75 ? -12.512 0.936 17.062 1.00 95.69 75 VAL A N 1
ATOM 602 C CA . VAL A 1 75 ? -11.153 0.675 16.574 1.00 95.69 75 VAL A CA 1
ATOM 603 C C . VAL A 1 75 ? -10.489 1.988 16.190 1.00 95.69 75 VAL A C 1
ATOM 605 O O . VAL A 1 75 ? -11.143 2.923 15.736 1.00 95.69 75 VAL A O 1
ATOM 608 N N . GLU A 1 76 ? -9.178 2.053 16.371 1.00 93.06 76 GLU A N 1
ATOM 609 C CA . GLU A 1 76 ? -8.343 3.160 15.940 1.00 93.06 76 GLU A CA 1
ATOM 610 C C . GLU A 1 76 ? -7.603 2.775 14.660 1.00 93.06 76 GLU A C 1
ATOM 612 O O . GLU A 1 76 ? -6.961 1.719 14.564 1.00 93.06 76 GLU A O 1
ATOM 617 N N . LYS A 1 77 ? -7.680 3.664 13.672 1.00 90.25 77 LYS A N 1
ATOM 618 C CA . LYS A 1 77 ? -6.923 3.559 12.435 1.00 90.25 77 LYS A CA 1
ATOM 619 C C . LYS A 1 77 ? -5.613 4.321 12.561 1.00 90.25 77 LYS A C 1
ATOM 621 O O . LYS A 1 77 ? -5.574 5.547 12.622 1.00 90.25 77 LYS A O 1
ATOM 626 N N . PHE A 1 78 ? -4.515 3.586 12.498 1.00 83.75 78 PHE A N 1
ATOM 627 C CA . PHE A 1 78 ? -3.177 4.149 12.441 1.00 83.75 78 PHE A CA 1
ATOM 628 C C . PHE A 1 78 ? -2.774 4.319 10.986 1.00 83.75 78 PHE A C 1
ATOM 630 O O . PHE A 1 78 ? -2.364 3.368 10.307 1.00 83.75 78 PHE A O 1
ATOM 637 N N . GLU A 1 79 ? -2.879 5.555 10.510 1.00 73.62 79 GLU A N 1
ATOM 638 C CA . GLU A 1 79 ? -2.285 5.915 9.236 1.00 73.62 79 GLU A CA 1
ATOM 639 C C . GLU A 1 79 ? -0.752 5.944 9.373 1.00 73.62 79 GLU A C 1
ATOM 641 O O . GLU A 1 79 ? -0.213 6.478 10.349 1.00 73.62 79 GLU A O 1
ATOM 646 N N . PRO A 1 80 ? -0.015 5.359 8.420 1.00 63.91 80 PRO A N 1
ATOM 647 C CA . PRO A 1 80 ? 1.438 5.401 8.435 1.00 63.91 80 PRO A CA 1
ATOM 648 C C . PRO A 1 80 ? 1.931 6.855 8.385 1.00 63.91 80 PRO A C 1
ATOM 650 O O . PRO A 1 80 ? 1.547 7.633 7.512 1.00 63.91 80 PRO A O 1
ATOM 653 N N . SER A 1 81 ? 2.803 7.228 9.325 1.00 50.62 81 SER A N 1
ATOM 654 C CA . SER A 1 81 ? 3.384 8.569 9.380 1.00 50.62 81 SER A CA 1
ATOM 655 C C . SER A 1 81 ? 4.313 8.815 8.183 1.00 50.62 81 SER A C 1
ATOM 657 O O . SER A 1 81 ? 5.171 7.989 7.860 1.00 50.62 81 SER A O 1
ATOM 659 N N . GLY A 1 82 ? 4.152 9.965 7.517 1.00 54.19 82 GLY A N 1
ATOM 660 C CA . GLY A 1 82 ? 4.974 10.357 6.362 1.00 54.19 82 GLY A CA 1
ATOM 661 C C . GLY A 1 82 ? 4.437 9.911 4.997 1.00 54.19 82 GLY A C 1
ATOM 662 O O . GLY A 1 82 ? 5.231 9.607 4.117 1.00 54.19 82 GLY A O 1
ATOM 663 N N . GLY A 1 83 ? 3.112 9.859 4.825 1.00 60.41 83 GLY A N 1
ATOM 664 C CA . GLY A 1 83 ? 2.463 9.542 3.548 1.00 60.41 83 GLY A CA 1
ATOM 665 C C . GLY A 1 83 ? 2.079 8.068 3.407 1.00 60.41 83 GLY A C 1
ATOM 666 O O . GLY A 1 83 ? 2.736 7.172 3.942 1.00 60.41 83 GLY A O 1
ATOM 667 N N . ARG A 1 84 ? 0.982 7.818 2.676 1.00 67.31 84 ARG A N 1
ATOM 668 C CA . ARG A 1 84 ? 0.467 6.463 2.406 1.00 67.31 84 ARG A CA 1
ATOM 669 C C . ARG A 1 84 ? 1.357 5.667 1.457 1.00 67.31 84 ARG A C 1
ATOM 671 O O . ARG A 1 84 ? 1.206 4.455 1.397 1.00 67.31 84 ARG A O 1
ATOM 678 N N . SER A 1 85 ? 2.277 6.321 0.758 1.00 73.31 85 SER A N 1
ATOM 679 C CA . SER A 1 85 ? 3.191 5.703 -0.190 1.00 73.31 85 SER A CA 1
ATOM 680 C C . SER A 1 85 ? 4.646 5.909 0.235 1.00 73.31 85 SER A C 1
ATOM 682 O O . SER A 1 85 ? 4.998 6.888 0.890 1.00 73.31 85 SER A O 1
ATOM 684 N N . PHE A 1 86 ? 5.486 4.942 -0.096 1.00 85.62 86 PHE A N 1
ATOM 685 C CA . PHE A 1 86 ? 6.938 4.995 0.019 1.00 85.62 86 PHE A CA 1
ATOM 686 C C . PHE A 1 86 ? 7.519 4.319 -1.214 1.00 85.62 86 PHE A C 1
ATOM 688 O O . PHE A 1 86 ? 6.846 3.521 -1.858 1.00 85.62 86 PHE A O 1
ATOM 695 N N . ILE A 1 87 ? 8.751 4.643 -1.549 1.00 89.19 87 ILE A N 1
ATOM 696 C CA . ILE A 1 87 ? 9.508 3.966 -2.584 1.00 89.19 87 ILE A CA 1
ATOM 697 C C . ILE A 1 87 ? 10.339 2.893 -1.894 1.00 89.19 87 ILE A C 1
ATOM 699 O O . ILE A 1 87 ? 11.020 3.184 -0.909 1.00 89.19 87 ILE A O 1
ATOM 703 N N . TRP A 1 88 ? 10.271 1.663 -2.384 1.00 91.81 88 TRP A N 1
ATOM 704 C CA . TRP A 1 88 ? 11.032 0.539 -1.843 1.00 91.81 88 TRP A CA 1
ATOM 705 C C . TRP A 1 88 ? 12.004 0.037 -2.898 1.00 91.81 88 TRP A C 1
ATOM 707 O O . TRP A 1 88 ? 11.575 -0.224 -4.016 1.00 91.81 88 TRP A O 1
ATOM 717 N N . ASN A 1 89 ? 13.284 -0.083 -2.555 1.00 92.06 89 ASN A N 1
ATOM 718 C CA . ASN A 1 89 ? 14.256 -0.810 -3.365 1.00 92.06 89 ASN A CA 1
ATOM 719 C C . ASN A 1 89 ? 14.300 -2.259 -2.870 1.00 92.06 89 ASN A C 1
ATOM 721 O O . ASN A 1 89 ? 14.825 -2.534 -1.792 1.00 92.06 89 ASN A O 1
ATOM 725 N N . GLU A 1 90 ? 13.766 -3.189 -3.660 1.00 89.31 90 GLU A N 1
ATOM 726 C CA . GLU A 1 90 ? 13.634 -4.594 -3.255 1.00 89.31 90 GLU A CA 1
ATOM 727 C C . GLU A 1 90 ? 14.985 -5.312 -3.119 1.00 89.31 90 GLU A C 1
ATOM 729 O O . GLU A 1 90 ? 15.103 -6.283 -2.372 1.00 89.31 90 GLU A O 1
ATOM 734 N N . ARG A 1 91 ? 16.035 -4.828 -3.798 1.00 91.94 91 ARG A N 1
ATOM 735 C CA . ARG A 1 91 ? 17.370 -5.441 -3.737 1.00 91.94 91 ARG A CA 1
ATOM 736 C C . ARG A 1 91 ? 18.129 -5.050 -2.473 1.00 91.94 91 ARG A C 1
ATOM 738 O O . ARG A 1 91 ? 18.843 -5.884 -1.915 1.00 91.94 91 ARG A O 1
ATOM 745 N N . THR A 1 92 ? 18.054 -3.783 -2.071 1.00 90.94 92 THR A N 1
ATOM 746 C CA . THR A 1 92 ? 18.784 -3.259 -0.901 1.00 90.94 92 THR A CA 1
ATOM 747 C C . THR A 1 92 ? 17.943 -3.234 0.372 1.00 90.94 92 THR A C 1
ATOM 749 O O . THR A 1 92 ? 18.501 -3.043 1.450 1.00 90.94 92 THR A O 1
ATOM 752 N N . ASP A 1 93 ? 16.631 -3.452 0.253 1.00 89.25 93 ASP A N 1
ATOM 753 C CA . ASP A 1 93 ? 15.628 -3.281 1.309 1.00 89.25 93 ASP A CA 1
ATOM 754 C C . ASP A 1 93 ? 15.554 -1.840 1.862 1.00 89.25 93 ASP A C 1
ATOM 756 O O . ASP A 1 93 ? 15.093 -1.584 2.975 1.00 89.25 93 ASP A O 1
ATOM 760 N N . GLU A 1 94 ? 16.010 -0.859 1.078 1.00 91.25 94 GLU A N 1
ATOM 761 C CA . GLU A 1 94 ? 15.953 0.556 1.444 1.00 91.25 94 GLU A CA 1
ATOM 762 C C . GLU A 1 94 ? 14.575 1.159 1.153 1.00 91.25 94 GLU A C 1
ATOM 764 O O . GLU A 1 94 ? 13.942 0.875 0.132 1.00 91.25 94 GLU A O 1
ATOM 769 N N . MET A 1 95 ? 14.121 2.047 2.042 1.00 89.50 95 MET A N 1
ATOM 770 C CA . MET A 1 95 ? 12.850 2.761 1.914 1.00 89.50 95 MET A CA 1
ATOM 771 C C . MET A 1 95 ? 13.079 4.269 1.823 1.00 89.50 95 MET A C 1
ATOM 773 O O . MET A 1 95 ? 13.728 4.861 2.686 1.00 89.50 95 MET A O 1
ATOM 777 N N . PHE A 1 96 ? 12.467 4.903 0.826 1.00 89.06 96 PHE A N 1
ATOM 778 C CA . PHE A 1 96 ? 12.478 6.351 0.630 1.00 89.06 96 PHE A CA 1
ATOM 779 C C . PHE A 1 96 ? 11.049 6.887 0.697 1.00 89.06 96 PHE A C 1
ATOM 781 O O . PHE A 1 96 ? 10.124 6.290 0.160 1.00 89.06 96 PHE A O 1
ATOM 788 N N . PHE A 1 97 ? 10.831 8.024 1.354 1.00 85.94 97 PHE A N 1
ATOM 789 C CA . PHE A 1 97 ? 9.478 8.583 1.517 1.00 85.94 97 PHE A CA 1
ATOM 790 C C . PHE A 1 97 ? 9.137 9.667 0.493 1.00 85.94 97 PHE A C 1
ATOM 792 O O . PHE A 1 97 ? 7.993 10.103 0.419 1.00 85.94 97 PHE A O 1
ATOM 799 N N . THR A 1 98 ? 10.124 10.101 -0.291 1.00 84.94 98 THR A N 1
ATOM 800 C CA . THR A 1 98 ? 9.957 11.084 -1.360 1.00 84.94 98 THR A CA 1
ATOM 801 C C . THR A 1 98 ? 11.092 10.930 -2.382 1.00 84.94 98 THR A C 1
ATOM 803 O O . THR A 1 98 ? 12.191 10.532 -1.982 1.00 84.94 98 THR A O 1
ATOM 806 N N . PRO A 1 99 ? 10.880 11.243 -3.673 1.00 84.88 99 PRO A N 1
ATOM 807 C CA . PRO A 1 99 ? 11.932 11.221 -4.699 1.00 84.88 99 PRO A CA 1
ATOM 808 C C . PRO A 1 99 ? 13.080 12.217 -4.452 1.00 84.88 99 PRO A C 1
ATOM 810 O O . PRO A 1 99 ? 14.133 12.142 -5.074 1.00 84.88 99 PRO A O 1
ATOM 813 N N . GLU A 1 100 ? 12.896 13.179 -3.553 1.00 87.00 100 GLU A N 1
ATOM 814 C CA . GLU A 1 100 ? 13.919 14.139 -3.127 1.00 87.00 100 GLU A CA 1
ATOM 815 C C . GLU A 1 100 ? 14.701 13.674 -1.890 1.00 87.00 100 GLU A C 1
ATOM 817 O O . GLU A 1 100 ? 15.540 14.422 -1.390 1.00 87.00 100 GLU A O 1
ATOM 822 N N . ALA A 1 101 ? 14.421 12.478 -1.361 1.00 87.81 101 ALA A N 1
ATOM 823 C CA . ALA A 1 101 ? 15.127 11.952 -0.200 1.00 87.81 101 ALA A CA 1
ATOM 824 C C . ALA A 1 101 ? 16.625 11.783 -0.496 1.00 87.81 101 ALA A C 1
ATOM 826 O O . ALA A 1 101 ? 17.018 11.343 -1.581 1.00 87.81 101 ALA A O 1
ATOM 827 N N . ASP A 1 102 ? 17.461 12.091 0.496 1.00 90.94 102 ASP A N 1
ATOM 828 C CA . ASP A 1 102 ? 18.906 11.898 0.390 1.00 90.94 102 ASP A CA 1
ATOM 829 C C . ASP A 1 102 ? 19.224 10.435 0.039 1.00 90.94 102 ASP A C 1
ATOM 831 O O . ASP A 1 102 ? 18.684 9.501 0.631 1.00 90.94 102 ASP A O 1
ATOM 835 N N . GLY A 1 103 ? 20.090 10.236 -0.956 1.00 91.31 103 GLY A N 1
ATOM 836 C CA . GLY A 1 103 ? 20.495 8.910 -1.430 1.00 91.31 103 GLY A CA 1
ATOM 837 C C . GLY A 1 103 ? 19.531 8.234 -2.414 1.00 91.31 103 GLY A C 1
ATOM 838 O O . GLY A 1 103 ? 19.978 7.361 -3.154 1.00 91.31 103 GLY A O 1
ATOM 839 N N . PHE A 1 104 ? 18.265 8.667 -2.527 1.00 91.88 104 PHE A N 1
ATOM 840 C CA . PHE A 1 104 ? 17.301 8.044 -3.451 1.00 91.88 104 PHE A CA 1
ATOM 841 C C . PHE A 1 104 ? 17.792 8.075 -4.902 1.00 91.88 104 PHE A C 1
ATOM 843 O O . PHE A 1 104 ? 17.859 7.042 -5.561 1.00 91.88 104 PHE A O 1
ATOM 850 N N . ALA A 1 105 ? 18.179 9.253 -5.399 1.00 92.44 105 ALA A N 1
ATOM 851 C CA . ALA A 1 105 ? 18.591 9.413 -6.792 1.00 92.44 105 ALA A CA 1
ATOM 852 C C . ALA A 1 105 ? 19.869 8.628 -7.140 1.00 92.44 105 ALA A C 1
ATOM 854 O O . ALA A 1 105 ? 20.078 8.290 -8.303 1.00 92.44 105 ALA A O 1
ATOM 855 N N . GLU A 1 106 ? 20.737 8.369 -6.159 1.00 94.19 106 GLU A N 1
ATOM 856 C CA . GLU A 1 106 ? 21.934 7.542 -6.336 1.00 94.19 106 GLU A CA 1
ATOM 857 C C . GLU A 1 106 ? 21.563 6.057 -6.369 1.00 94.19 106 GLU A C 1
ATOM 859 O O . GLU A 1 106 ? 21.904 5.381 -7.338 1.00 94.19 106 GLU A O 1
ATOM 864 N N . SER A 1 107 ? 20.779 5.600 -5.385 1.00 93.50 107 SER A N 1
ATOM 865 C CA . SER A 1 107 ? 20.249 4.231 -5.303 1.00 93.50 107 SER A CA 1
ATOM 866 C C . SER A 1 107 ? 19.475 3.864 -6.578 1.00 93.50 107 SER A C 1
ATOM 868 O O . SER A 1 107 ? 19.780 2.871 -7.235 1.00 93.50 107 SER A O 1
ATOM 870 N N . PHE A 1 108 ? 18.570 4.739 -7.030 1.00 94.62 108 PHE A N 1
ATOM 871 C CA . PHE A 1 108 ? 17.803 4.536 -8.258 1.00 94.62 108 PHE A CA 1
ATOM 872 C C . PHE A 1 108 ? 18.683 4.458 -9.513 1.00 94.62 108 PHE A C 1
ATOM 874 O O . PHE A 1 108 ? 18.507 3.565 -10.341 1.00 94.62 108 PHE A O 1
ATOM 881 N N . LYS A 1 109 ? 19.661 5.361 -9.671 1.00 93.69 109 LYS A N 1
ATOM 882 C CA . LYS A 1 109 ? 20.578 5.322 -10.824 1.00 93.69 109 LYS A CA 1
ATOM 883 C C . LYS A 1 109 ? 21.424 4.057 -10.847 1.00 93.69 109 LYS A C 1
ATOM 885 O O . LYS A 1 109 ? 21.759 3.578 -11.933 1.00 93.69 109 LYS A O 1
ATOM 890 N N . GLU A 1 110 ? 21.788 3.533 -9.681 1.00 94.50 110 GLU A N 1
ATOM 891 C CA . GLU A 1 110 ? 22.498 2.266 -9.577 1.00 94.50 110 GLU A CA 1
ATOM 892 C C . GLU A 1 110 ? 21.627 1.111 -10.092 1.00 94.50 110 GLU A C 1
ATOM 894 O O . GLU A 1 110 ? 22.068 0.377 -10.979 1.00 94.50 110 GLU A O 1
ATOM 899 N N . GLU A 1 111 ? 20.383 0.986 -9.615 1.00 93.94 111 GLU A N 1
ATOM 900 C CA . GLU A 1 111 ? 19.441 -0.038 -10.094 1.00 93.94 111 GLU A CA 1
ATOM 901 C C . GLU A 1 111 ? 19.155 0.097 -11.596 1.00 93.94 111 GLU A C 1
ATOM 903 O O . GLU A 1 111 ? 19.238 -0.880 -12.345 1.00 93.94 111 GLU A O 1
ATOM 908 N N . GLN A 1 112 ? 18.908 1.321 -12.069 1.00 94.25 112 GLN A N 1
ATOM 909 C CA . GLN A 1 112 ? 18.667 1.607 -13.483 1.00 94.25 112 GLN A CA 1
ATOM 910 C C . GLN A 1 112 ? 19.867 1.208 -14.354 1.00 94.25 112 GLN A C 1
ATOM 912 O O . GLN A 1 112 ? 19.690 0.610 -15.416 1.00 94.25 112 GLN A O 1
ATOM 917 N N . SER A 1 113 ? 21.095 1.490 -13.905 1.00 92.56 113 SER A N 1
ATOM 918 C CA . SER A 1 113 ? 22.314 1.091 -14.622 1.00 92.56 113 SER A CA 1
ATOM 919 C C . SER A 1 113 ? 22.460 -0.430 -14.672 1.00 92.56 113 SER A C 1
ATOM 921 O O . SER A 1 113 ? 22.755 -0.981 -15.730 1.00 92.56 113 SER A O 1
ATOM 923 N N . ARG A 1 114 ? 22.177 -1.119 -13.559 1.00 93.56 114 ARG A N 1
ATOM 924 C CA . ARG A 1 114 ? 22.216 -2.587 -13.463 1.00 93.56 114 ARG A CA 1
ATOM 925 C C . ARG A 1 114 ? 21.215 -3.255 -14.404 1.00 93.56 114 ARG A C 1
ATOM 927 O O . ARG A 1 114 ? 21.569 -4.246 -15.042 1.00 93.56 114 ARG A O 1
ATOM 934 N N . LEU A 1 115 ? 20.000 -2.714 -14.518 1.00 92.69 115 LEU A N 1
ATOM 935 C CA . LEU A 1 115 ? 19.017 -3.178 -15.499 1.00 92.69 115 LEU A CA 1
ATOM 936 C C . LEU A 1 115 ? 19.528 -2.954 -16.922 1.00 92.69 115 LEU A C 1
ATOM 938 O O . LEU A 1 115 ? 19.544 -3.889 -17.714 1.00 92.69 115 LEU A O 1
ATOM 942 N N . ILE A 1 116 ? 19.981 -1.741 -17.252 1.00 91.31 116 ILE A N 1
ATOM 943 C CA . ILE A 1 116 ? 20.482 -1.416 -18.595 1.00 91.31 116 ILE A CA 1
ATOM 944 C C . ILE A 1 116 ? 21.617 -2.358 -19.005 1.00 91.31 116 ILE A C 1
ATOM 946 O O . ILE A 1 116 ? 21.580 -2.881 -20.116 1.00 91.31 116 ILE A O 1
ATOM 950 N N . ASP A 1 117 ? 22.577 -2.610 -18.116 1.00 90.19 117 ASP A N 1
ATOM 951 C CA . ASP A 1 117 ? 23.693 -3.525 -18.366 1.00 90.19 117 ASP A CA 1
ATOM 952 C C . ASP A 1 117 ? 23.220 -4.969 -18.593 1.00 90.19 117 ASP A C 1
ATOM 954 O O . ASP A 1 117 ? 23.764 -5.679 -19.437 1.00 90.19 117 ASP A O 1
ATOM 958 N N . ASP A 1 118 ? 22.182 -5.412 -17.881 1.00 88.75 118 ASP A N 1
ATOM 959 C CA . ASP A 1 118 ? 21.605 -6.751 -18.039 1.00 88.75 118 ASP A CA 1
ATOM 960 C C . ASP A 1 118 ? 20.729 -6.903 -19.296 1.00 88.75 118 ASP A C 1
ATOM 962 O O . ASP A 1 118 ? 20.497 -8.027 -19.762 1.00 88.75 118 ASP A O 1
ATOM 966 N N . LEU A 1 119 ? 20.263 -5.778 -19.848 1.00 87.75 119 LEU A N 1
ATOM 967 C CA . LEU A 1 119 ? 19.591 -5.698 -21.141 1.00 87.75 119 LEU A CA 1
ATOM 968 C C . LEU A 1 119 ? 20.582 -5.630 -22.309 1.00 87.75 119 LEU A C 1
ATOM 970 O O . LEU A 1 119 ? 20.159 -5.871 -23.438 1.00 87.75 119 LEU A O 1
ATOM 974 N N . GLU A 1 120 ? 21.855 -5.270 -22.100 1.00 81.94 120 GLU A N 1
ATOM 975 C CA . GLU A 1 120 ? 22.866 -5.267 -23.166 1.00 81.94 120 GLU A CA 1
ATOM 976 C C . GLU A 1 120 ? 23.196 -6.695 -23.641 1.00 81.94 120 GLU A C 1
ATOM 978 O O . GLU A 1 120 ? 23.326 -7.619 -22.831 1.00 81.94 120 GLU A O 1
ATOM 983 N N . PRO A 1 121 ? 23.344 -6.912 -24.963 1.00 66.62 121 PRO A N 1
ATOM 984 C CA . PRO A 1 121 ? 23.724 -8.211 -25.484 1.00 66.62 121 PRO A CA 1
ATOM 985 C C . PRO A 1 121 ? 25.148 -8.495 -25.009 1.00 66.62 121 PRO A C 1
ATOM 987 O O . PRO A 1 121 ? 26.077 -7.736 -25.297 1.00 66.62 121 PRO A O 1
ATOM 990 N N . ARG A 1 122 ? 25.327 -9.580 -24.251 1.00 59.22 122 ARG A N 1
ATOM 991 C CA . ARG A 1 122 ? 26.664 -9.983 -23.812 1.00 59.22 122 ARG A CA 1
ATOM 992 C C . ARG A 1 122 ? 27.494 -10.316 -25.052 1.00 59.22 122 ARG A C 1
ATOM 994 O O . ARG A 1 122 ? 27.002 -11.060 -25.904 1.00 59.22 122 ARG A O 1
ATOM 1001 N N . PRO A 1 123 ? 28.732 -9.805 -25.174 1.00 45.66 123 PRO A N 1
ATOM 1002 C CA . PRO A 1 123 ? 29.633 -10.308 -26.195 1.00 45.66 123 PRO A CA 1
ATOM 1003 C C . PRO A 1 123 ? 29.795 -11.809 -25.952 1.00 45.66 123 PRO A C 1
ATOM 1005 O O . PRO A 1 123 ? 30.078 -12.231 -24.830 1.00 45.66 123 PRO A O 1
ATOM 1008 N N . THR A 1 124 ? 29.552 -12.614 -26.981 1.00 46.28 124 THR A N 1
ATOM 1009 C CA . THR A 1 124 ? 29.889 -14.036 -26.969 1.00 46.28 124 THR A CA 1
ATOM 1010 C C . THR A 1 124 ? 31.377 -14.146 -26.660 1.00 46.28 124 THR A C 1
ATOM 1012 O O . THR A 1 124 ? 32.207 -13.672 -27.435 1.00 46.28 124 THR A O 1
ATOM 1015 N N . ASP A 1 125 ? 31.711 -14.683 -25.491 1.00 38.41 125 ASP A N 1
ATOM 1016 C CA . ASP A 1 125 ? 33.091 -14.968 -25.125 1.00 38.41 125 ASP A CA 1
ATOM 1017 C C . ASP A 1 125 ? 33.583 -16.103 -26.034 1.00 38.41 125 ASP A C 1
ATOM 1019 O O . ASP A 1 125 ? 33.203 -17.259 -25.864 1.00 38.41 125 ASP A O 1
ATOM 1023 N N . ASP A 1 126 ? 34.401 -15.764 -27.032 1.00 41.31 126 ASP A N 1
ATOM 1024 C CA . ASP A 1 126 ? 35.037 -16.694 -27.981 1.00 41.31 126 ASP A CA 1
ATOM 1025 C C . ASP A 1 126 ? 36.154 -17.543 -27.322 1.00 41.31 126 ASP A C 1
ATOM 1027 O O . ASP A 1 126 ? 37.081 -18.024 -27.980 1.00 41.31 126 ASP A O 1
ATOM 1031 N N . SER A 1 127 ? 36.087 -17.754 -26.005 1.00 41.31 127 SER A N 1
ATOM 1032 C CA . SER A 1 127 ? 37.158 -18.372 -25.221 1.00 41.31 127 SER A CA 1
ATOM 1033 C C . SER A 1 127 ? 36.641 -19.352 -24.159 1.00 41.31 127 SER A C 1
ATOM 1035 O O . SER A 1 127 ? 36.850 -19.146 -22.971 1.00 41.31 127 SER A O 1
ATOM 1037 N N . ALA A 1 128 ? 36.009 -20.454 -24.580 1.00 35.59 128 ALA A N 1
ATOM 1038 C CA . ALA A 1 128 ? 36.303 -21.825 -24.115 1.00 35.59 128 ALA A CA 1
ATOM 1039 C C . ALA A 1 128 ? 35.162 -22.809 -24.436 1.00 35.59 128 ALA A C 1
ATOM 1041 O O . ALA A 1 128 ? 34.013 -22.590 -24.081 1.00 35.59 128 ALA A O 1
ATOM 1042 N N . GLU A 1 129 ? 35.555 -23.926 -25.056 1.00 32.28 129 GLU A N 1
ATOM 1043 C CA . GLU A 1 129 ? 34.903 -25.244 -25.053 1.00 32.28 129 GLU A CA 1
ATOM 1044 C C . GLU A 1 129 ? 33.396 -25.323 -25.351 1.00 32.28 129 GLU A C 1
ATOM 1046 O O . GLU A 1 129 ? 32.550 -25.217 -24.475 1.00 32.28 129 GLU A O 1
ATOM 1051 N N . THR A 1 130 ? 33.103 -25.672 -26.610 1.00 39.00 130 THR A N 1
ATOM 1052 C CA . THR A 1 130 ? 31.985 -26.518 -27.066 1.00 39.00 130 THR A CA 1
ATOM 1053 C C . THR A 1 130 ? 30.822 -26.683 -26.079 1.00 39.00 130 THR A C 1
ATOM 1055 O O . THR A 1 130 ? 30.657 -27.736 -25.464 1.00 39.00 130 THR A O 1
ATOM 1058 N N . ILE A 1 131 ? 29.947 -25.685 -26.021 1.00 32.25 131 ILE A N 1
ATOM 1059 C CA . ILE A 1 131 ? 28.518 -25.941 -25.879 1.00 32.25 131 ILE A CA 1
ATOM 1060 C C . ILE A 1 131 ? 27.879 -25.327 -27.113 1.00 32.25 131 ILE A C 1
ATOM 1062 O O . ILE A 1 131 ? 28.066 -24.151 -27.404 1.00 32.25 131 ILE A O 1
ATOM 1066 N N . GLU A 1 132 ? 27.277 -26.230 -27.879 1.00 30.67 132 GLU A N 1
ATOM 1067 C CA . GLU A 1 132 ? 26.316 -26.057 -28.960 1.00 30.67 132 GLU A CA 1
ATOM 1068 C C . GLU A 1 132 ? 25.958 -24.611 -29.286 1.00 30.67 132 GLU A C 1
ATOM 1070 O O . GLU A 1 132 ? 25.497 -23.867 -28.425 1.00 30.67 132 GLU A O 1
ATOM 1075 N N . ALA A 1 133 ? 26.117 -24.265 -30.569 1.00 36.22 133 ALA A N 1
ATOM 1076 C CA . ALA A 1 133 ? 25.455 -23.134 -31.196 1.00 36.22 133 ALA A CA 1
ATOM 1077 C C . ALA A 1 133 ? 24.080 -22.941 -30.551 1.00 36.22 133 ALA A C 1
ATOM 1079 O O . ALA A 1 133 ? 23.187 -23.766 -30.764 1.00 36.22 133 ALA A O 1
ATOM 1080 N N . ALA A 1 134 ? 23.950 -21.906 -29.715 1.00 40.88 134 ALA A N 1
ATOM 1081 C CA . ALA A 1 134 ? 22.669 -21.525 -29.168 1.00 40.88 134 ALA A CA 1
ATOM 1082 C C . ALA A 1 134 ? 21.844 -21.132 -30.382 1.00 40.88 134 ALA A C 1
ATOM 1084 O O . ALA A 1 134 ? 22.062 -20.095 -31.011 1.00 40.88 134 ALA A O 1
ATOM 1085 N N . ALA A 1 135 ? 21.001 -22.078 -30.775 1.00 36.88 135 ALA A N 1
ATOM 1086 C CA . ALA A 1 135 ? 19.925 -21.860 -31.690 1.00 36.88 135 ALA A CA 1
ATOM 1087 C C . ALA A 1 135 ? 19.243 -20.548 -31.301 1.00 36.88 135 ALA A C 1
ATOM 1089 O O . ALA A 1 135 ? 19.089 -20.236 -30.120 1.00 36.88 135 ALA A O 1
ATOM 1090 N N . ASP A 1 136 ? 18.830 -19.826 -32.328 1.00 46.09 136 ASP A N 1
ATOM 1091 C CA . ASP A 1 136 ? 17.559 -19.121 -32.371 1.00 46.09 136 ASP A CA 1
ATOM 1092 C C . ASP A 1 136 ? 16.450 -20.071 -31.856 1.00 46.09 136 ASP A C 1
ATOM 1094 O O . ASP A 1 136 ? 15.705 -20.682 -32.622 1.00 46.09 136 ASP A O 1
ATOM 1098 N N . ASP A 1 137 ? 16.448 -20.351 -30.550 1.00 42.06 137 ASP A N 1
ATOM 1099 C CA . ASP A 1 137 ? 15.296 -20.882 -29.855 1.00 42.06 137 ASP A CA 1
ATOM 1100 C C . ASP A 1 137 ? 14.394 -19.675 -29.632 1.00 42.06 137 ASP A C 1
ATOM 1102 O O . ASP A 1 137 ? 14.862 -18.598 -29.292 1.00 42.06 137 ASP A O 1
ATOM 1106 N N . GLY A 1 138 ? 13.105 -19.787 -29.926 1.00 49.28 138 GLY A N 1
ATOM 1107 C CA . GLY A 1 138 ? 12.178 -18.659 -29.827 1.00 49.28 138 GLY A CA 1
ATOM 1108 C C . GLY A 1 138 ? 11.916 -18.195 -28.387 1.00 49.28 138 GLY A C 1
ATOM 1109 O O . GLY A 1 138 ? 10.768 -17.900 -28.067 1.00 49.28 138 GLY A O 1
ATOM 1110 N N . ARG A 1 139 ? 12.916 -18.203 -27.495 1.00 59.53 139 ARG A N 1
ATOM 1111 C CA . ARG A 1 139 ? 12.842 -17.618 -26.160 1.00 59.53 139 ARG A CA 1
ATOM 1112 C C . ARG A 1 139 ? 13.075 -16.122 -26.268 1.00 59.53 139 ARG A C 1
ATOM 1114 O O . ARG A 1 139 ? 14.143 -15.673 -26.677 1.00 59.53 139 ARG A O 1
ATOM 1121 N N . LEU A 1 140 ? 12.064 -15.371 -25.851 1.00 71.12 140 LEU A N 1
ATOM 1122 C CA . LEU A 1 140 ? 12.136 -13.923 -25.735 1.00 71.12 140 LEU A CA 1
ATOM 1123 C C . LEU A 1 140 ? 13.327 -13.524 -24.855 1.00 71.12 140 LEU A C 1
ATOM 1125 O O . LEU A 1 140 ? 13.608 -14.111 -23.809 1.00 71.12 140 LEU A O 1
ATOM 1129 N N . THR A 1 141 ? 14.043 -12.499 -25.277 1.00 85.69 141 THR A N 1
ATOM 1130 C CA . THR A 1 141 ? 15.063 -11.843 -24.473 1.00 85.69 141 THR A CA 1
ATOM 1131 C C . THR A 1 141 ? 14.401 -10.904 -23.465 1.00 85.69 141 THR A C 1
ATOM 1133 O O . THR A 1 141 ? 13.308 -10.380 -23.680 1.00 85.69 141 THR A O 1
ATOM 1136 N N . ARG A 1 142 ? 15.097 -10.599 -22.361 1.00 88.06 142 ARG A N 1
ATOM 1137 C CA . ARG A 1 142 ? 14.643 -9.559 -21.415 1.00 88.06 142 ARG A CA 1
ATOM 1138 C C . ARG A 1 142 ? 14.405 -8.216 -22.100 1.00 88.06 142 ARG A C 1
ATOM 1140 O O . ARG A 1 142 ? 13.503 -7.485 -21.716 1.00 88.06 142 ARG A O 1
ATOM 1147 N N . ARG A 1 143 ? 15.207 -7.893 -23.118 1.00 88.44 143 ARG A N 1
ATOM 1148 C CA . ARG A 1 143 ? 15.062 -6.657 -23.887 1.00 88.44 143 ARG A CA 1
ATOM 1149 C C . ARG A 1 143 ? 13.773 -6.642 -24.701 1.00 88.44 143 ARG A C 1
ATOM 1151 O O . ARG A 1 143 ? 13.138 -5.595 -24.734 1.00 88.44 143 ARG A O 1
ATOM 1158 N N . GLU A 1 144 ? 13.380 -7.763 -25.298 1.00 87.62 144 GLU A N 1
ATOM 1159 C CA . GLU A 1 144 ? 12.096 -7.892 -25.998 1.00 87.62 144 GLU A CA 1
ATOM 1160 C C . GLU A 1 144 ? 10.912 -7.754 -25.041 1.00 87.62 144 GLU A C 1
ATOM 1162 O O . GLU A 1 144 ? 9.995 -6.994 -25.335 1.00 87.62 144 GLU A O 1
ATOM 1167 N N . VAL A 1 145 ? 10.964 -8.389 -23.865 1.00 89.19 145 VAL A N 1
ATOM 1168 C CA . VAL A 1 145 ? 9.908 -8.252 -22.842 1.00 89.19 145 VAL A CA 1
ATOM 1169 C C . VAL A 1 145 ? 9.752 -6.803 -22.386 1.00 89.19 145 VAL A C 1
ATOM 1171 O O . VAL A 1 145 ? 8.644 -6.281 -22.334 1.00 89.19 145 VAL A O 1
ATOM 1174 N N . VAL A 1 146 ? 10.863 -6.115 -22.110 1.00 90.38 146 VAL A N 1
ATOM 1175 C CA . VAL A 1 146 ? 10.820 -4.696 -21.732 1.00 90.38 146 VAL A CA 1
ATOM 1176 C C . VAL A 1 146 ? 10.356 -3.816 -22.895 1.00 90.38 146 VAL A C 1
ATOM 1178 O O . VAL A 1 146 ? 9.654 -2.835 -22.679 1.00 90.38 146 VAL A O 1
ATOM 1181 N N . ALA A 1 147 ? 10.748 -4.127 -24.131 1.00 91.25 147 ALA A N 1
ATOM 1182 C CA . ALA A 1 147 ? 10.303 -3.389 -25.310 1.00 91.25 147 ALA A CA 1
ATOM 1183 C C . ALA A 1 147 ? 8.779 -3.464 -25.486 1.00 91.25 147 ALA A C 1
ATOM 1185 O O . ALA A 1 147 ? 8.153 -2.439 -25.763 1.00 91.25 147 ALA A O 1
ATOM 1186 N N . ASP A 1 148 ? 8.204 -4.651 -25.283 1.00 90.56 148 ASP A N 1
ATOM 1187 C CA . ASP A 1 148 ? 6.760 -4.885 -25.330 1.00 90.56 148 ASP A CA 1
ATOM 1188 C C . ASP A 1 148 ? 6.027 -4.122 -24.216 1.00 90.56 148 ASP A C 1
ATOM 1190 O O . ASP A 1 148 ? 5.146 -3.314 -24.515 1.00 90.56 148 ASP A O 1
ATOM 1194 N N . GLU A 1 149 ? 6.475 -4.261 -22.961 1.00 91.25 149 GLU A N 1
ATOM 1195 C CA . GLU A 1 149 ? 5.909 -3.546 -21.803 1.00 91.25 149 GLU A CA 1
ATOM 1196 C C . GLU A 1 149 ? 5.914 -2.027 -22.016 1.00 91.25 149 GLU A C 1
ATOM 1198 O O . GLU A 1 149 ? 4.905 -1.340 -21.863 1.00 91.25 149 GLU A O 1
ATOM 1203 N N . LEU A 1 150 ? 7.052 -1.484 -22.453 1.00 90.25 150 LEU A N 1
ATOM 1204 C CA . LEU A 1 150 ? 7.198 -0.052 -22.701 1.00 90.25 150 LEU A CA 1
ATOM 1205 C C . LEU A 1 150 ? 6.544 0.398 -24.018 1.00 90.25 150 LEU A C 1
ATOM 1207 O O . LEU A 1 150 ? 6.541 1.595 -24.314 1.00 90.25 150 LEU A O 1
ATOM 1211 N N . SER A 1 151 ? 6.015 -0.527 -24.826 1.00 91.31 151 SER A N 1
ATOM 1212 C CA . SER A 1 151 ? 5.446 -0.265 -26.153 1.00 91.31 151 SER A CA 1
ATOM 1213 C C . SER A 1 151 ? 6.396 0.518 -27.076 1.00 91.31 151 SER A C 1
ATOM 1215 O O . SER A 1 151 ? 5.992 1.435 -27.801 1.00 91.31 151 SER A O 1
ATOM 1217 N N . VAL A 1 152 ? 7.686 0.168 -27.061 1.00 92.94 152 VAL A N 1
ATOM 1218 C CA . VAL A 1 152 ? 8.732 0.792 -27.889 1.00 92.94 152 VAL A CA 1
ATOM 1219 C C . VAL A 1 152 ? 9.569 -0.256 -28.621 1.00 92.94 152 VAL A C 1
ATOM 1221 O O . VAL A 1 152 ? 9.665 -1.392 -28.182 1.00 92.94 152 VAL A O 1
ATOM 1224 N N . PRO A 1 153 ? 10.256 0.101 -29.720 1.00 89.12 153 PRO A N 1
ATOM 1225 C CA . PRO A 1 153 ? 11.246 -0.793 -30.314 1.00 89.12 153 PRO A CA 1
ATOM 1226 C C . PRO A 1 153 ? 12.382 -1.111 -29.329 1.00 89.12 153 PRO A C 1
ATOM 1228 O O . PRO A 1 153 ? 12.843 -0.213 -28.624 1.00 89.12 153 PRO A O 1
ATOM 1231 N N . GLU A 1 154 ? 12.940 -2.325 -29.374 1.00 88.12 154 GLU A N 1
ATOM 1232 C CA . GLU A 1 154 ? 14.087 -2.739 -28.540 1.00 88.12 154 GLU A CA 1
ATOM 1233 C C . GLU A 1 154 ? 15.262 -1.749 -28.576 1.00 88.12 154 GLU A C 1
ATOM 1235 O O . GLU A 1 154 ? 15.878 -1.440 -27.556 1.00 88.12 154 GLU A O 1
ATOM 1240 N N . SER A 1 155 ? 15.542 -1.182 -29.755 1.00 87.50 155 SER A N 1
ATOM 1241 C CA . SER A 1 155 ? 16.598 -0.176 -29.953 1.00 87.50 155 SER A CA 1
ATOM 1242 C C . SER A 1 155 ? 16.376 1.127 -29.174 1.00 87.50 155 SER A C 1
ATOM 1244 O O . SER A 1 155 ? 17.306 1.920 -29.017 1.00 87.50 155 SER A O 1
ATOM 1246 N N . ARG A 1 156 ? 15.153 1.372 -28.697 1.00 90.88 156 ARG A N 1
ATOM 1247 C CA . ARG A 1 156 ? 14.767 2.556 -27.926 1.00 90.88 156 ARG A CA 1
ATOM 1248 C C . ARG A 1 156 ? 14.651 2.289 -26.434 1.00 90.88 156 ARG A C 1
ATOM 1250 O O . ARG A 1 156 ? 14.671 3.266 -25.701 1.00 90.88 156 ARG A O 1
ATOM 1257 N N . VAL A 1 157 ? 14.635 1.037 -25.971 1.00 90.25 157 VAL A N 1
ATOM 1258 C CA . VAL A 1 157 ? 14.440 0.682 -24.549 1.00 90.25 157 VAL A CA 1
ATOM 1259 C C . VAL A 1 157 ? 15.347 1.486 -23.614 1.00 90.25 157 VAL A C 1
ATOM 1261 O O . VAL A 1 157 ? 14.862 2.189 -22.733 1.00 90.25 157 VAL A O 1
ATOM 1264 N N . LYS A 1 158 ? 16.663 1.494 -23.861 1.00 91.00 158 LYS A N 1
ATOM 1265 C CA . LYS A 1 158 ? 17.626 2.260 -23.049 1.00 91.00 158 LYS A CA 1
ATOM 1266 C C . LYS A 1 158 ? 17.332 3.761 -23.037 1.00 91.00 158 LYS A C 1
ATOM 1268 O O . LYS A 1 158 ? 17.448 4.417 -22.003 1.00 91.00 158 LYS A O 1
ATOM 1273 N N . GLN A 1 159 ? 16.958 4.312 -24.191 1.00 90.00 159 GLN A N 1
ATOM 1274 C CA . GLN A 1 159 ? 16.612 5.725 -24.301 1.00 90.00 159 GLN A CA 1
ATOM 1275 C C . GLN A 1 159 ? 15.290 6.032 -23.596 1.00 90.00 159 GLN A C 1
ATOM 1277 O O . GLN A 1 159 ? 15.174 7.094 -23.004 1.00 90.00 159 GLN A O 1
ATOM 1282 N N . THR A 1 160 ? 14.314 5.130 -23.646 1.00 91.00 160 THR A N 1
ATOM 1283 C CA . THR A 1 160 ? 13.030 5.284 -22.960 1.00 91.00 160 THR A CA 1
ATOM 1284 C C . THR A 1 160 ? 13.216 5.248 -21.449 1.00 91.00 160 THR A C 1
ATOM 1286 O O . THR A 1 160 ? 12.706 6.127 -20.769 1.00 91.00 160 THR A O 1
ATOM 1289 N N . LEU A 1 161 ? 14.018 4.317 -20.926 1.00 89.69 161 LEU A N 1
ATOM 1290 C CA . LEU A 1 161 ? 14.269 4.195 -19.486 1.00 89.69 161 LEU A CA 1
ATOM 1291 C C . LEU A 1 161 ? 15.011 5.407 -18.896 1.00 89.69 161 LEU A C 1
ATOM 1293 O O . LEU A 1 161 ? 14.751 5.794 -17.764 1.00 89.69 161 LEU A O 1
ATOM 1297 N N . THR A 1 162 ? 15.917 6.026 -19.659 1.00 90.38 162 THR A N 1
ATOM 1298 C CA . THR A 1 162 ? 16.758 7.157 -19.200 1.00 90.38 162 THR A CA 1
ATOM 1299 C C . THR A 1 162 ? 16.308 8.529 -19.716 1.00 90.38 162 THR A C 1
ATOM 1301 O O . THR A 1 162 ? 16.905 9.555 -19.387 1.00 90.38 162 THR A O 1
ATOM 1304 N N . GLY A 1 163 ? 15.295 8.551 -20.581 1.00 83.19 163 GLY A N 1
ATOM 1305 C CA . GLY A 1 163 ? 14.877 9.715 -21.360 1.00 83.19 163 GLY A CA 1
ATOM 1306 C C . GLY A 1 163 ? 13.997 10.737 -20.634 1.00 83.19 163 GLY A C 1
ATOM 1307 O O . GLY A 1 163 ? 14.180 11.933 -20.897 1.00 83.19 163 GLY A O 1
ATOM 1308 N N . PRO A 1 164 ? 13.041 10.335 -19.769 1.00 87.94 164 PRO A N 1
ATOM 1309 C CA . PRO A 1 164 ? 12.225 11.287 -19.026 1.00 87.94 164 PRO A CA 1
ATOM 1310 C C . PRO A 1 164 ? 13.089 12.241 -18.205 1.00 87.94 164 PRO A C 1
ATOM 1312 O O . PRO A 1 164 ? 14.151 11.879 -17.710 1.00 87.94 164 PRO A O 1
ATOM 1315 N N . ARG A 1 165 ? 12.655 13.496 -18.073 1.00 81.06 165 ARG A N 1
ATOM 1316 C CA . ARG A 1 165 ? 13.372 14.482 -17.242 1.00 81.06 165 ARG A CA 1
ATOM 1317 C C . ARG A 1 165 ? 13.011 14.373 -15.770 1.00 81.06 165 ARG A C 1
ATOM 1319 O O . ARG A 1 165 ? 13.800 14.802 -14.934 1.00 81.06 165 ARG A O 1
ATOM 1326 N N . ASP A 1 166 ? 11.820 13.860 -15.500 1.00 86.62 166 ASP A N 1
ATOM 1327 C CA . ASP A 1 166 ? 11.315 13.653 -14.159 1.00 86.62 166 ASP A CA 1
ATOM 1328 C C . ASP A 1 166 ? 11.776 12.294 -13.628 1.00 86.62 166 ASP A C 1
ATOM 1330 O O . ASP A 1 166 ? 11.763 11.293 -14.347 1.00 86.62 166 ASP A O 1
ATOM 1334 N N . LEU A 1 167 ? 12.245 12.281 -12.382 1.00 84.50 167 LEU A N 1
ATOM 1335 C CA . LEU A 1 167 ? 12.813 11.089 -11.763 1.00 84.50 167 LEU A CA 1
ATOM 1336 C C . LEU A 1 167 ? 11.729 10.069 -11.390 1.00 84.50 167 LEU A C 1
ATOM 1338 O O . LEU A 1 167 ? 12.010 8.875 -11.399 1.00 84.50 167 LEU A O 1
ATOM 1342 N N . VAL A 1 168 ? 10.505 10.525 -11.106 1.00 83.56 168 VAL A N 1
ATOM 1343 C CA . VAL A 1 168 ? 9.358 9.648 -10.842 1.00 83.56 168 VAL A CA 1
ATOM 1344 C C . VAL A 1 168 ? 8.954 8.938 -12.122 1.00 83.56 168 VAL A C 1
ATOM 1346 O O . VAL A 1 168 ? 8.851 7.719 -12.113 1.00 83.56 168 VAL A O 1
ATOM 1349 N N . ASP A 1 169 ? 8.854 9.662 -13.239 1.00 87.44 169 ASP A N 1
ATOM 1350 C CA . ASP A 1 169 ? 8.556 9.049 -14.540 1.00 87.44 169 ASP A CA 1
ATOM 1351 C C . ASP A 1 169 ? 9.613 7.996 -14.926 1.00 87.44 169 ASP A C 1
ATOM 1353 O O . ASP A 1 169 ? 9.282 6.927 -15.437 1.00 87.44 169 ASP A O 1
ATOM 1357 N N . GLN A 1 170 ? 10.903 8.274 -14.683 1.00 90.69 170 GLN A N 1
ATOM 1358 C CA . GLN A 1 170 ? 11.962 7.283 -14.916 1.00 90.69 170 GLN A CA 1
ATOM 1359 C C . GLN A 1 170 ? 11.808 6.054 -14.018 1.00 90.69 170 GLN A C 1
ATOM 1361 O O . GLN A 1 170 ? 12.034 4.934 -14.476 1.00 90.69 170 GLN A O 1
ATOM 1366 N N . MET A 1 171 ? 11.462 6.267 -12.748 1.00 92.44 171 MET A N 1
ATOM 1367 C CA . MET A 1 171 ? 11.270 5.201 -11.774 1.00 92.44 171 MET A CA 1
ATOM 1368 C C . MET A 1 171 ? 10.073 4.324 -12.123 1.00 92.44 171 MET A C 1
ATOM 1370 O O . MET A 1 171 ? 10.207 3.109 -12.092 1.00 92.44 171 MET A O 1
ATOM 1374 N N . ASP A 1 172 ? 8.946 4.908 -12.522 1.00 87.62 172 ASP A N 1
ATOM 1375 C CA . ASP A 1 172 ? 7.751 4.153 -12.896 1.00 87.62 172 ASP A CA 1
ATOM 1376 C C . ASP A 1 172 ? 8.016 3.267 -14.127 1.00 87.62 172 ASP A C 1
ATOM 1378 O O . ASP A 1 172 ? 7.650 2.091 -14.142 1.00 87.62 172 ASP A O 1
ATOM 1382 N N . LEU A 1 173 ? 8.732 3.786 -15.136 1.00 90.81 173 LEU A N 1
ATOM 1383 C CA . LEU A 1 173 ? 9.153 2.990 -16.299 1.00 90.81 173 LEU A CA 1
ATOM 1384 C C . LEU A 1 173 ? 10.142 1.881 -15.916 1.00 90.81 173 LEU A C 1
ATOM 1386 O O . LEU A 1 173 ? 10.108 0.795 -16.495 1.00 90.81 173 LEU A O 1
ATOM 1390 N N . PHE A 1 174 ? 11.040 2.153 -14.968 1.00 93.50 174 PHE A N 1
ATOM 1391 C CA . PHE A 1 174 ? 11.985 1.167 -14.454 1.00 93.50 174 PHE A CA 1
ATOM 1392 C C . PHE A 1 174 ? 11.276 0.050 -13.672 1.00 93.50 174 PHE A C 1
ATOM 1394 O O . PHE A 1 174 ? 11.500 -1.119 -13.977 1.00 93.50 174 PHE A O 1
ATOM 1401 N N . ASP A 1 175 ? 10.412 0.389 -12.709 1.00 90.69 175 ASP A N 1
ATOM 1402 C CA . ASP A 1 175 ? 9.662 -0.572 -11.885 1.00 90.69 175 ASP A CA 1
ATOM 1403 C C . ASP A 1 175 ? 8.802 -1.476 -12.775 1.00 90.69 175 ASP A C 1
ATOM 1405 O O . ASP A 1 175 ? 8.855 -2.697 -12.639 1.00 90.69 175 ASP A O 1
ATOM 1409 N N . GLY A 1 176 ? 8.100 -0.894 -13.757 1.00 89.00 176 GLY A N 1
ATOM 1410 C CA . GLY A 1 176 ? 7.321 -1.648 -14.742 1.00 89.00 176 GLY A CA 1
ATOM 1411 C C . GLY A 1 176 ? 8.178 -2.604 -15.576 1.00 89.00 176 GLY A C 1
ATOM 1412 O O . GLY A 1 176 ? 7.851 -3.783 -15.699 1.00 89.00 176 GLY A O 1
ATOM 1413 N N . ALA A 1 177 ? 9.327 -2.144 -16.083 1.00 91.44 177 ALA A N 1
ATOM 1414 C CA . ALA A 1 177 ? 10.248 -2.987 -16.848 1.00 91.44 177 ALA A CA 1
ATOM 1415 C C . ALA A 1 177 ? 10.784 -4.178 -16.031 1.00 91.44 177 ALA A C 1
ATOM 1417 O O . ALA A 1 177 ? 10.861 -5.296 -16.546 1.00 91.44 177 ALA A O 1
ATOM 1418 N N . VAL A 1 178 ? 11.145 -3.959 -14.762 1.00 91.06 178 VAL A N 1
ATOM 1419 C CA . VAL A 1 178 ? 11.607 -5.037 -13.874 1.00 91.06 178 VAL A CA 1
ATOM 1420 C C . VAL A 1 178 ? 10.475 -6.019 -13.577 1.00 91.06 178 VAL A C 1
ATOM 1422 O O . VAL A 1 178 ? 10.670 -7.224 -13.734 1.00 91.06 178 VAL A O 1
ATOM 1425 N N . GLN A 1 179 ? 9.281 -5.530 -13.233 1.00 87.38 179 GLN A N 1
ATOM 1426 C CA . GLN A 1 179 ? 8.118 -6.382 -12.963 1.00 87.38 179 GLN A CA 1
ATOM 1427 C C . GLN A 1 179 ? 7.711 -7.220 -14.177 1.00 87.38 179 GLN A C 1
ATOM 1429 O O . GLN A 1 179 ? 7.376 -8.397 -14.016 1.00 8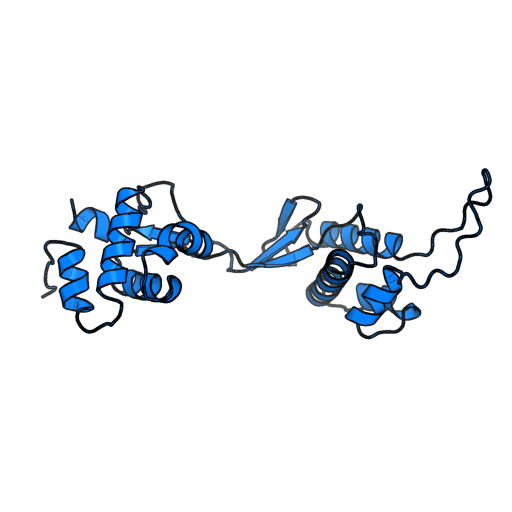7.38 179 GLN A O 1
ATOM 1434 N N . ALA A 1 180 ? 7.785 -6.657 -15.386 1.00 87.31 180 ALA A N 1
ATOM 1435 C CA . ALA A 1 180 ? 7.533 -7.389 -16.622 1.00 87.31 180 ALA A CA 1
ATOM 1436 C C . ALA A 1 180 ? 8.524 -8.549 -16.790 1.00 87.31 180 ALA A C 1
ATOM 1438 O O . ALA A 1 180 ? 8.106 -9.676 -17.034 1.00 87.31 180 ALA A O 1
ATOM 1439 N N . ILE A 1 181 ? 9.826 -8.319 -16.573 1.00 86.75 181 ILE A N 1
ATOM 1440 C CA . ILE A 1 181 ? 10.838 -9.389 -16.608 1.00 86.75 181 ILE A CA 1
ATOM 1441 C C . ILE A 1 181 ? 10.567 -10.453 -15.537 1.00 86.75 181 ILE A C 1
ATOM 1443 O O . ILE A 1 181 ? 10.696 -11.647 -15.803 1.00 86.75 181 ILE A O 1
ATOM 1447 N N . GLU A 1 182 ? 10.232 -10.044 -14.314 1.00 84.62 182 GLU A N 1
ATOM 1448 C CA . GLU A 1 182 ? 10.032 -10.967 -13.194 1.00 84.62 182 GLU A CA 1
ATOM 1449 C C . GLU A 1 182 ? 8.752 -11.797 -13.297 1.00 84.62 182 GLU A C 1
ATOM 1451 O O . GLU A 1 182 ? 8.707 -12.905 -12.749 1.00 84.62 182 GLU A O 1
ATOM 1456 N N . SER A 1 183 ? 7.738 -11.274 -13.982 1.00 83.19 183 SER A N 1
ATOM 1457 C CA . SER A 1 183 ? 6.441 -11.926 -14.184 1.00 83.19 183 SER A CA 1
ATOM 1458 C C . SER A 1 183 ? 6.383 -12.760 -15.466 1.00 83.19 183 SER A C 1
ATOM 1460 O O . SER A 1 183 ? 5.421 -13.497 -15.659 1.00 83.19 183 SER A O 1
ATOM 1462 N N . HIS A 1 184 ? 7.386 -12.657 -16.345 1.00 80.94 184 HIS A N 1
ATOM 1463 C CA . HIS A 1 184 ? 7.402 -13.359 -17.625 1.00 80.94 184 HIS A CA 1
ATOM 1464 C C . HIS A 1 184 ? 7.982 -14.776 -17.495 1.00 80.94 184 HIS A C 1
ATOM 1466 O O . HIS A 1 184 ? 9.171 -14.955 -17.229 1.00 80.94 184 HIS A O 1
ATOM 1472 N N . ASP A 1 185 ? 7.161 -15.797 -17.753 1.00 78.38 185 ASP A N 1
ATOM 1473 C CA . ASP A 1 185 ? 7.527 -17.210 -17.559 1.00 78.38 185 ASP A CA 1
ATOM 1474 C C . ASP A 1 185 ? 8.644 -17.699 -18.501 1.00 78.38 185 ASP A C 1
ATOM 1476 O O . ASP A 1 185 ? 9.466 -18.536 -18.121 1.00 78.38 185 ASP A O 1
ATOM 1480 N N . ASP A 1 186 ? 8.710 -17.160 -19.723 1.00 77.00 186 ASP A N 1
ATOM 1481 C CA . ASP A 1 186 ? 9.688 -17.594 -20.735 1.00 77.00 186 ASP A CA 1
ATOM 1482 C C . ASP A 1 186 ? 11.057 -16.901 -20.640 1.00 77.00 186 ASP A C 1
ATOM 1484 O O . ASP A 1 186 ? 11.943 -17.164 -21.457 1.00 77.00 186 ASP A O 1
ATOM 1488 N N . VAL A 1 187 ? 11.259 -16.030 -19.644 1.00 77.81 187 VAL A N 1
ATOM 1489 C CA . VAL A 1 187 ? 12.491 -15.250 -19.492 1.00 77.81 187 VAL A CA 1
ATOM 1490 C C . VAL A 1 187 ? 13.162 -15.527 -18.157 1.00 77.81 187 VAL A C 1
ATOM 1492 O O . VAL A 1 187 ? 12.558 -15.533 -17.088 1.00 77.81 187 VAL A O 1
ATOM 1495 N N . LYS A 1 188 ? 14.483 -15.725 -18.194 1.00 76.31 188 LYS A N 1
ATOM 1496 C CA . LYS A 1 188 ? 15.264 -15.835 -16.964 1.00 76.31 188 LYS A CA 1
ATOM 1497 C C . LYS A 1 188 ? 15.327 -14.473 -16.269 1.00 76.31 188 LYS A C 1
ATOM 1499 O O . LYS A 1 188 ? 15.957 -13.544 -16.787 1.00 76.31 188 LYS A O 1
ATOM 1504 N N . LYS A 1 189 ? 14.762 -14.413 -15.062 1.00 79.31 189 LYS A N 1
ATOM 1505 C CA . LYS A 1 189 ? 14.815 -13.250 -14.164 1.00 79.31 189 LYS A CA 1
ATOM 1506 C C . LYS A 1 189 ? 16.239 -12.702 -14.021 1.00 79.31 189 LYS A C 1
ATOM 1508 O O . LYS A 1 189 ? 17.211 -13.469 -13.970 1.00 79.31 189 LYS A O 1
ATOM 1513 N N . GLY A 1 190 ? 16.360 -11.378 -13.969 1.00 72.19 190 GLY A N 1
ATOM 1514 C CA . GLY A 1 190 ? 17.605 -10.717 -13.582 1.00 72.19 190 GLY A CA 1
ATOM 1515 C C . GLY A 1 190 ? 17.947 -11.025 -12.124 1.00 72.19 190 GLY A C 1
ATOM 1516 O O . GLY A 1 190 ? 17.060 -11.259 -11.312 1.00 72.19 190 GLY A O 1
ATOM 1517 N N . SER A 1 191 ? 19.236 -11.073 -11.785 1.00 73.50 191 SER A N 1
ATOM 1518 C CA . SER A 1 191 ? 19.690 -11.332 -10.405 1.00 73.50 191 SER A CA 1
ATOM 1519 C C . SER A 1 191 ? 20.399 -10.145 -9.757 1.00 73.50 191 SER A C 1
ATOM 1521 O O . SER A 1 191 ? 20.817 -10.238 -8.608 1.00 73.50 191 SER A O 1
ATOM 1523 N N . ASN A 1 192 ? 20.623 -9.069 -10.515 1.00 86.31 192 ASN A N 1
ATOM 1524 C CA . ASN A 1 192 ? 21.570 -8.014 -10.151 1.00 86.31 192 ASN A CA 1
ATOM 1525 C C . ASN A 1 192 ? 20.934 -6.627 -10.018 1.00 86.31 192 ASN A C 1
ATOM 1527 O O . ASN A 1 192 ? 21.679 -5.683 -9.769 1.00 86.31 192 ASN A O 1
ATOM 1531 N N . TYR A 1 193 ? 19.616 -6.521 -10.176 1.00 88.56 193 TYR A N 1
ATOM 1532 C CA . TYR A 1 193 ? 18.779 -5.349 -9.907 1.00 88.56 193 TYR A CA 1
ATOM 1533 C C . TYR A 1 193 ? 17.505 -5.823 -9.206 1.00 88.56 193 TYR A C 1
ATOM 1535 O O . TYR A 1 193 ? 17.153 -6.998 -9.326 1.00 88.56 193 TYR A O 1
ATOM 1543 N N . GLY A 1 194 ? 16.851 -4.931 -8.470 1.00 87.62 194 GLY A N 1
ATOM 1544 C CA . GLY A 1 194 ? 15.529 -5.173 -7.888 1.00 87.62 194 GLY A CA 1
ATOM 1545 C C . GLY A 1 194 ? 14.511 -4.163 -8.389 1.00 87.62 194 GLY A C 1
ATOM 1546 O O . GLY A 1 194 ? 14.880 -3.086 -8.861 1.00 87.62 194 GLY A O 1
ATOM 1547 N N . ALA A 1 195 ? 13.231 -4.511 -8.277 1.00 89.81 195 ALA A N 1
ATOM 1548 C CA . ALA A 1 195 ? 12.159 -3.562 -8.514 1.00 89.81 195 ALA A CA 1
ATOM 1549 C C . ALA A 1 195 ? 12.313 -2.373 -7.549 1.00 89.81 195 ALA A C 1
ATOM 1551 O O . ALA A 1 195 ? 12.738 -2.524 -6.396 1.00 89.81 195 ALA A O 1
ATOM 1552 N N . MET A 1 196 ? 12.032 -1.174 -8.049 1.00 90.62 196 MET A N 1
ATOM 1553 C CA . MET A 1 196 ? 12.139 0.049 -7.267 1.00 90.62 196 MET A CA 1
ATOM 1554 C C . MET A 1 196 ? 11.039 1.000 -7.688 1.00 90.62 196 MET A C 1
ATOM 1556 O O . MET A 1 196 ? 11.124 1.631 -8.737 1.00 90.62 196 MET A O 1
ATOM 1560 N N . GLY A 1 197 ? 10.014 1.107 -6.853 1.00 87.12 197 GLY A N 1
ATOM 1561 C CA . GLY A 1 197 ? 8.833 1.888 -7.178 1.00 87.12 197 GLY A CA 1
ATOM 1562 C C . GLY A 1 197 ? 7.969 2.172 -5.967 1.00 87.12 197 GLY A C 1
ATOM 1563 O O . GLY A 1 197 ? 8.274 1.779 -4.835 1.00 87.12 197 GLY A O 1
ATOM 1564 N N . TRP A 1 198 ? 6.873 2.883 -6.213 1.00 85.25 198 TRP A N 1
ATOM 1565 C CA . TRP A 1 198 ? 5.914 3.215 -5.173 1.00 85.25 198 TRP A CA 1
ATOM 1566 C C . TRP A 1 198 ? 5.233 1.957 -4.628 1.00 85.25 198 TRP A C 1
ATOM 1568 O O . TRP A 1 198 ? 4.729 1.102 -5.359 1.00 85.25 198 TRP A O 1
ATOM 1578 N N . ARG A 1 199 ? 5.180 1.871 -3.305 1.00 84.88 199 ARG A N 1
ATOM 1579 C CA . ARG A 1 199 ? 4.446 0.876 -2.530 1.00 84.88 199 ARG A CA 1
ATOM 1580 C C . ARG A 1 199 ? 3.577 1.613 -1.521 1.00 84.88 199 ARG A C 1
ATOM 1582 O O . ARG A 1 199 ? 3.974 2.634 -0.958 1.00 84.88 199 ARG A O 1
ATOM 1589 N N . ASN A 1 200 ? 2.376 1.100 -1.278 1.00 69.56 200 ASN A N 1
ATOM 1590 C CA . ASN A 1 200 ? 1.478 1.675 -0.283 1.00 69.56 200 ASN A CA 1
ATOM 1591 C C . ASN A 1 200 ? 1.748 1.056 1.091 1.00 69.56 200 ASN A C 1
ATOM 1593 O O . ASN A 1 200 ? 1.774 -0.165 1.246 1.00 69.56 200 ASN A O 1
ATOM 1597 N N . ARG A 1 201 ? 1.904 1.891 2.118 1.00 66.62 201 ARG A N 1
ATOM 1598 C CA . ARG A 1 201 ? 1.842 1.438 3.506 1.00 66.62 201 ARG A CA 1
ATOM 1599 C C . ARG A 1 201 ? 0.377 1.181 3.845 1.00 66.62 201 ARG A C 1
ATOM 1601 O O . ARG A 1 201 ? -0.452 2.087 3.792 1.00 66.62 201 ARG A O 1
ATOM 1608 N N . ALA A 1 202 ? 0.064 -0.067 4.175 1.00 67.44 202 ALA A N 1
ATOM 1609 C CA . ALA A 1 202 ? -1.275 -0.447 4.599 1.00 67.44 202 ALA A CA 1
ATOM 1610 C C . ALA A 1 202 ? -1.658 0.275 5.901 1.00 67.44 202 ALA A C 1
ATOM 1612 O O . ALA A 1 202 ? -0.818 0.447 6.792 1.00 67.44 202 ALA A O 1
ATOM 1613 N N . ASN A 1 203 ? -2.934 0.657 6.012 1.00 81.81 203 ASN A N 1
ATOM 1614 C CA . ASN A 1 203 ? -3.508 1.110 7.277 1.00 81.81 203 ASN A CA 1
ATOM 1615 C C . ASN A 1 203 ? -3.312 0.022 8.327 1.00 81.81 203 ASN A C 1
ATOM 1617 O O . ASN A 1 203 ? -3.408 -1.169 8.008 1.00 81.81 203 ASN A O 1
ATOM 1621 N N . ARG A 1 204 ? -3.052 0.440 9.564 1.00 89.12 204 ARG A N 1
ATOM 1622 C CA . ARG A 1 204 ? -3.038 -0.472 10.702 1.00 89.12 204 ARG A CA 1
ATOM 1623 C C . ARG A 1 204 ? -4.230 -0.214 11.609 1.00 89.12 204 ARG A C 1
ATOM 1625 O O . ARG A 1 204 ? -4.685 0.921 11.708 1.00 89.12 204 ARG A O 1
ATOM 1632 N N . TRP A 1 205 ? -4.688 -1.260 12.274 1.00 94.00 205 TRP A N 1
ATOM 1633 C CA . TRP A 1 205 ? -5.887 -1.263 13.097 1.00 94.00 205 TRP A CA 1
ATOM 1634 C C . TRP A 1 205 ? -5.582 -1.874 14.460 1.00 94.00 205 TRP A C 1
ATOM 1636 O O . TRP A 1 205 ? -4.824 -2.845 14.553 1.00 94.00 205 TRP A O 1
ATOM 1646 N N . ALA A 1 206 ? -6.175 -1.297 15.498 1.00 95.94 206 ALA A N 1
ATOM 1647 C CA . ALA A 1 206 ? -6.256 -1.881 16.831 1.00 95.94 206 ALA A CA 1
ATOM 1648 C C . ALA A 1 206 ? -7.548 -1.421 17.515 1.00 95.94 206 ALA A C 1
ATOM 1650 O O . ALA A 1 206 ? -8.100 -0.385 17.150 1.00 95.94 206 ALA A O 1
ATOM 1651 N N . VAL A 1 207 ? -8.035 -2.168 18.501 1.00 96.06 207 V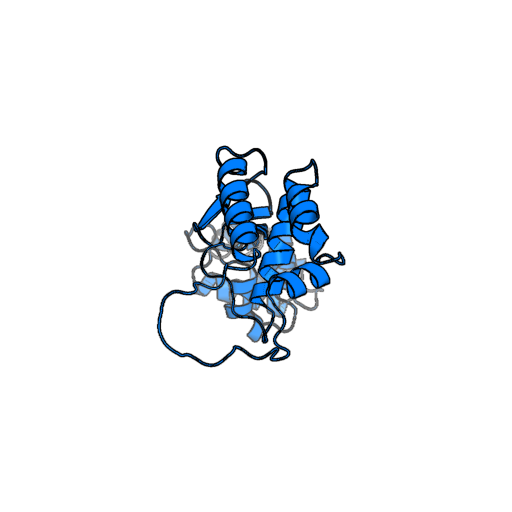AL A N 1
ATOM 1652 C CA . VAL A 1 207 ? -9.134 -1.731 19.374 1.00 96.06 207 VAL A CA 1
ATOM 1653 C C . V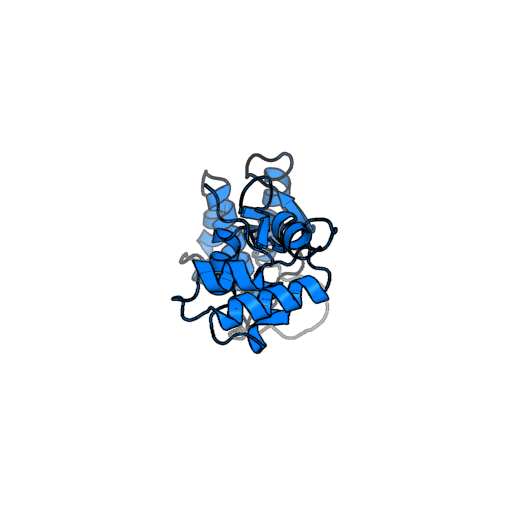AL A 1 207 ? -8.706 -0.459 20.103 1.00 96.06 207 VAL A C 1
ATOM 1655 O O . VAL A 1 207 ? -7.598 -0.396 20.627 1.00 96.06 207 VAL A O 1
ATOM 1658 N N . SER A 1 208 ? -9.549 0.568 20.110 1.00 95.12 208 SER A N 1
ATOM 1659 C CA . SER A 1 208 ? -9.187 1.874 20.660 1.00 95.12 208 SER A CA 1
ATOM 1660 C C . SER A 1 208 ? -9.082 1.851 22.189 1.00 95.12 208 SER A C 1
ATOM 1662 O O . SER A 1 208 ? -9.717 1.044 22.871 1.00 95.12 208 SER A O 1
ATOM 1664 N N . GLU A 1 209 ? -8.353 2.814 22.753 1.00 92.50 209 GLU A N 1
ATOM 1665 C CA . GLU A 1 209 ? -8.290 3.013 24.206 1.00 92.50 209 GLU A CA 1
ATOM 1666 C C . GLU A 1 209 ? -9.685 3.312 24.779 1.00 92.50 209 GLU A C 1
ATOM 1668 O O . GLU A 1 209 ? -10.020 2.866 25.873 1.00 92.50 209 GLU A O 1
ATOM 1673 N N . TYR A 1 210 ? -10.535 4.005 24.013 1.00 91.75 210 TYR A N 1
ATOM 1674 C CA . TYR A 1 210 ? -11.926 4.257 24.387 1.00 91.75 210 TYR A CA 1
ATOM 1675 C C . TYR A 1 210 ? -12.717 2.959 24.567 1.00 91.75 210 TYR A C 1
ATOM 1677 O O . TYR A 1 210 ? -13.381 2.797 25.588 1.00 91.75 210 TYR A O 1
ATOM 1685 N N . ALA A 1 211 ? -12.619 2.028 23.617 1.00 92.31 211 ALA A N 1
ATOM 1686 C CA . ALA A 1 211 ? -13.298 0.741 23.702 1.00 92.31 211 ALA A CA 1
ATOM 1687 C C . ALA A 1 211 ? -12.770 -0.117 24.859 1.00 92.31 211 ALA A C 1
ATOM 1689 O O . ALA A 1 211 ? -13.557 -0.769 25.538 1.00 92.31 211 ALA A O 1
ATOM 1690 N N . VAL A 1 212 ? -11.460 -0.077 25.123 1.00 90.94 212 VAL A N 1
ATOM 1691 C CA . VAL A 1 212 ? -10.861 -0.764 26.279 1.00 90.94 212 VAL A CA 1
ATOM 1692 C C . VAL A 1 212 ? -11.387 -0.185 27.595 1.00 90.94 212 VAL A C 1
ATOM 1694 O O . VAL A 1 212 ? -11.777 -0.941 28.479 1.00 90.94 212 VAL A O 1
ATOM 1697 N N . MET A 1 213 ? -11.442 1.145 27.730 1.00 88.88 213 MET A N 1
ATOM 1698 C CA . MET A 1 213 ? -11.975 1.802 28.930 1.00 88.88 213 MET A CA 1
ATOM 1699 C C . MET A 1 213 ? -13.468 1.535 29.137 1.00 88.88 213 MET A C 1
ATOM 1701 O O . MET A 1 213 ? -13.915 1.487 30.278 1.00 88.88 213 MET A O 1
ATOM 1705 N N . LEU A 1 214 ? -14.232 1.398 28.051 1.00 90.56 214 LEU A N 1
ATOM 1706 C CA . LEU A 1 214 ? -15.673 1.161 28.105 1.00 90.56 214 LEU A CA 1
ATOM 1707 C C . LEU A 1 214 ? -16.022 -0.248 28.615 1.00 90.56 214 LEU A C 1
ATOM 1709 O O . LEU A 1 214 ? -17.044 -0.404 29.273 1.00 90.56 214 LEU A O 1
ATOM 1713 N N . ASP A 1 215 ? -15.166 -1.238 28.345 1.00 86.44 215 ASP A N 1
ATOM 1714 C CA . ASP A 1 215 ? -15.335 -2.639 28.768 1.00 86.44 215 ASP A CA 1
ATOM 1715 C C . ASP A 1 215 ? -14.445 -3.017 29.986 1.00 86.44 215 ASP A C 1
ATOM 1717 O O . ASP A 1 215 ? -14.313 -4.200 30.313 1.00 86.44 215 ASP A O 1
ATOM 1721 N N . SER A 1 216 ? -13.839 -2.026 30.666 1.00 75.12 216 SER A N 1
ATOM 1722 C CA . SER A 1 216 ? -13.029 -2.188 31.897 1.00 75.12 216 SER A CA 1
ATOM 1723 C C . SER A 1 216 ? -13.872 -2.241 33.173 1.00 75.12 216 SER A C 1
ATOM 1725 O O . SER A 1 216 ? -13.562 -3.084 34.049 1.00 75.12 216 SER A O 1
#

Sequence (216 aa):
MSKEFDSVNELIKEQHGHMPSLEDQKTLYHRMSADDVVSTSDTRLRTTQVEDEYDHYLEHQTTGVLGNLEDLNVVEKFEPSGGRSFIWNERTDEMFFTPEADGFAESFKEEQSRLIDDLEPRPTDDSAETIEAAADDGRLTRREVVADELSVPESRVKQTLTGPRDLVDQMDLFDGAVQAIESHDDVKKGSNYGAMGWRNRANRWAVSEYAVMLDS

Organism: NCBI:txid1230460

Secondary structure (DSSP, 8-state):
-PPPPSSHHHHHHHHHTTSTTHHHHHHHHHHHHHTT-BTTSS--EEHHHHHHHHGGG-SS-HHHHHHHHHHTTSEEEEPPTT-SEEEEETTTTEEESSTTSTTHHHHHHHHHHHHHHHHSPPP----S----------PPPHHHHHHHHTTS-GGGHHHHHH--SSHHHHHHHHHHHHHHHHH-TTSPPPSS---EEEEEPPPEEEE-HHHHHHT-

Foldseek 3Di:
DDDQDLAPLRLLCVPVVVPPQSVVLVQLLVVLVVVVQAPVDPHWDFLVRSCVPPVVVGPDRSVVSQVSCVVSLQKDKDQDPLDQKWKAFPVVRDIGSDCPDPCNVVLLVQQLVLVVVQLDDDPDPPDDDDDDDPPPPVQDELLNLLCVQLVHPSVCSNCCLVPDPDPQSNLVSSLSSLVSQVVDPSHDHDDRGGRIHMDGDGIIMGGYPVNVVSHD

pLDDT: mean 84.05, std 15.65, range [30.67, 97.5]

Radius of gyration: 25.55 Å; chains: 1; bounding box: 67×42×64 Å